Protein AF-T0NFG3-F1 (afdb_monomer)

Foldseek 3Di:
DPDDDPFKDFPDKFWDDDVVQQKIWIWTFIQGPVVRDTWIWTFMWHQDPVRDTDTFQAWDKAALVRVLVRLLRCVVRCRQPPVLLVLLLVLLVPADFAAFAPDFPDDDPFKGWGWWFWDDDDFKIWIWTFIQGPVVRDTITIGWIWGQDPVRDTDTGGGIDIGHSVSCSRRSRRCRRRNSDDPVSSVSSSVSD

Secondary structure (DSSP, 8-state):
--EE-SSEEEEEEEEEEEGGGTEEEEEEEEEETTTTEEEEEEEEEEE-TTS-EEE-SS-EEE-HHHHHHHHHHHHHTTSS-HHHHHHHHHHHHTS-PPPPPSS-SEE-SSEEEEEEEEEEETTEEEEEEEEEETTTTEEEEEEEEEEE-TTS-EEE-SS-EEE-HHHHHHHHHHHHHTT-S-HHHHHHHHHH-

Nearest PDB structures (foldseek):
  8t0b-assembly1_A  TM=2.296E-01  e=1.070E+00  Burkholderia pseudomallei
  4bv9-assembly1_A  TM=5.409E-01  e=9.901E+00  Mus musculus

Radius of gyration: 16.22 Å; Cα contacts (8 Å, |Δi|>4): 434; chains: 1; bounding box: 38×40×44 Å

pLDDT: mean 95.5, std 4.82, range [63.62, 98.75]

Sequence (193 aa):
MIKSTNYCDILKEASIENLDKDCKMAIEEIYINDLQRKEVRFTYYKLNENGNYKLVIRPLDVTEDELFELFQKSIKNNVISNSFAIKIRQTIENTKVGNCLDQPFNDTDYCRFYARGSFLSGDFMCTLEQIFIKELDRREIRFGYYKKNKNGNFQLVTRPLDVTEDEFIVMFKDAIENGVFSKIFITALKTIL

Mean predicted aligned error: 3.33 Å

Structure (mmCIF, N/CA/C/O backbone):
data_AF-T0NFG3-F1
#
_entry.id   AF-T0NFG3-F1
#
loop_
_atom_site.group_PDB
_atom_site.id
_atom_site.type_symbol
_atom_site.label_atom_id
_atom_site.label_alt_id
_atom_site.label_comp_id
_atom_site.label_asym_id
_atom_site.label_entity_id
_atom_site.label_seq_id
_atom_site.pdbx_PDB_ins_code
_atom_site.Cartn_x
_atom_site.Cartn_y
_atom_site.Cartn_z
_atom_site.occupancy
_atom_site.B_iso_or_equiv
_atom_site.auth_seq_id
_atom_site.auth_comp_id
_atom_site.auth_asym_id
_atom_site.auth_atom_id
_atom_site.pdbx_PDB_model_num
ATOM 1 N N . MET A 1 1 ? -10.331 19.049 -0.553 1.00 76.06 1 MET A N 1
ATOM 2 C CA . MET A 1 1 ? -11.048 18.152 -1.480 1.00 76.06 1 MET A CA 1
ATOM 3 C C . MET A 1 1 ? -10.505 18.403 -2.874 1.00 76.06 1 MET A C 1
ATOM 5 O O . MET A 1 1 ? -10.584 19.531 -3.339 1.00 76.06 1 MET A O 1
ATOM 9 N N . ILE A 1 2 ? -9.886 17.388 -3.473 1.00 88.75 2 ILE A N 1
ATOM 10 C CA . ILE A 1 2 ? -9.183 17.443 -4.764 1.00 88.75 2 ILE A CA 1
ATOM 11 C C . ILE A 1 2 ? -10.108 16.993 -5.898 1.00 88.75 2 ILE A C 1
ATOM 13 O O . ILE A 1 2 ? -10.163 17.621 -6.952 1.00 88.75 2 ILE A O 1
ATOM 17 N N . LYS A 1 3 ? -10.840 15.896 -5.683 1.00 89.62 3 LYS A N 1
ATOM 18 C CA . LYS A 1 3 ? -11.733 15.286 -6.671 1.00 89.62 3 LYS A CA 1
ATOM 19 C C . LYS A 1 3 ? -12.856 14.547 -5.956 1.00 89.62 3 LYS A C 1
ATOM 21 O O . LYS A 1 3 ? -12.612 13.944 -4.920 1.00 89.62 3 LYS A O 1
ATOM 26 N N . SER A 1 4 ? -14.050 14.566 -6.532 1.00 90.38 4 SER A N 1
ATOM 27 C CA . SER A 1 4 ? -15.216 13.836 -6.032 1.00 90.38 4 SER A CA 1
ATOM 28 C C . SER A 1 4 ? -15.703 12.838 -7.081 1.00 90.38 4 SER A C 1
ATOM 30 O O . SER A 1 4 ? -15.574 13.071 -8.287 1.00 90.38 4 SER A O 1
ATOM 32 N N . THR A 1 5 ? -16.209 11.697 -6.624 1.00 90.19 5 THR A N 1
ATOM 33 C CA . THR A 1 5 ? -16.824 10.644 -7.440 1.00 90.19 5 THR A CA 1
ATOM 34 C C . THR A 1 5 ? -18.033 10.075 -6.700 1.00 90.19 5 THR A C 1
ATOM 36 O O . THR A 1 5 ? -18.185 10.308 -5.505 1.00 90.19 5 THR A O 1
ATOM 39 N N . ASN A 1 6 ? -18.853 9.255 -7.368 1.00 90.56 6 ASN A N 1
ATOM 40 C CA . ASN A 1 6 ? -19.963 8.566 -6.694 1.00 90.56 6 ASN A CA 1
ATOM 41 C C . ASN A 1 6 ? -19.487 7.675 -5.535 1.00 90.56 6 ASN A C 1
ATOM 43 O O . ASN A 1 6 ? -20.200 7.527 -4.551 1.00 90.56 6 ASN A O 1
ATOM 47 N N . TYR A 1 7 ? -18.286 7.100 -5.641 1.00 90.62 7 TYR A N 1
ATOM 48 C CA . TYR A 1 7 ? -17.743 6.191 -4.633 1.00 90.62 7 TYR A CA 1
ATOM 49 C C . TYR A 1 7 ? -17.097 6.928 -3.454 1.00 90.62 7 TYR A C 1
ATOM 51 O O . TYR A 1 7 ? -17.344 6.600 -2.294 1.00 90.62 7 TYR A O 1
ATOM 59 N N . CYS A 1 8 ? -16.245 7.908 -3.748 1.00 95.50 8 CYS A N 1
ATOM 60 C CA . CYS A 1 8 ? -15.471 8.601 -2.729 1.00 95.50 8 CYS A CA 1
ATOM 61 C C . CYS A 1 8 ? -15.073 10.021 -3.133 1.00 95.50 8 CYS A C 1
ATOM 63 O O . CYS A 1 8 ? -14.911 10.322 -4.324 1.00 95.50 8 CYS A O 1
ATOM 65 N N . ASP A 1 9 ? -14.763 10.823 -2.120 1.00 97.06 9 ASP A N 1
ATOM 66 C CA . ASP A 1 9 ? -14.051 12.089 -2.249 1.00 97.06 9 ASP A CA 1
ATOM 67 C C . ASP A 1 9 ? -12.567 11.902 -1.932 1.00 97.06 9 ASP A C 1
ATOM 69 O O . ASP A 1 9 ? -12.207 11.371 -0.885 1.00 97.06 9 ASP A O 1
ATOM 73 N N . ILE A 1 10 ? -11.688 12.378 -2.810 1.00 96.81 10 ILE A N 1
ATOM 74 C CA . ILE A 1 10 ? -10.253 12.481 -2.540 1.00 96.81 10 ILE A CA 1
ATOM 75 C C . ILE A 1 10 ? -10.025 13.788 -1.785 1.00 96.81 10 ILE A C 1
ATOM 77 O O . ILE A 1 10 ? -10.226 14.886 -2.319 1.00 96.81 10 ILE A O 1
ATOM 81 N N . LEU A 1 11 ? -9.622 13.686 -0.522 1.00 97.12 11 LEU A N 1
ATOM 82 C CA . LEU A 1 11 ? -9.434 14.831 0.363 1.00 97.12 11 LEU A CA 1
ATOM 83 C C . LEU A 1 11 ? -8.038 15.428 0.205 1.00 97.12 11 LEU A C 1
ATOM 85 O O . LEU A 1 11 ? -7.930 16.653 0.063 1.00 97.12 11 LEU A O 1
ATOM 89 N N . LYS A 1 12 ? -7.017 14.563 0.196 1.00 97.44 12 LYS A N 1
ATOM 90 C CA . LYS A 1 12 ? -5.595 14.887 0.024 1.00 97.44 12 LYS A CA 1
ATOM 91 C C . LYS A 1 12 ? -4.887 13.789 -0.770 1.00 97.44 12 LYS A C 1
ATOM 93 O O . LYS A 1 12 ? -5.311 12.638 -0.738 1.00 97.44 12 LYS A O 1
ATOM 98 N N . GLU A 1 13 ? -3.790 14.146 -1.425 1.00 97.62 13 GLU A N 1
ATOM 99 C CA . GLU A 1 13 ? -2.975 13.238 -2.234 1.00 97.62 13 GLU A CA 1
ATOM 100 C C . GLU A 1 13 ? -1.488 13.561 -2.035 1.00 97.62 13 GLU A C 1
ATOM 102 O O . GLU A 1 13 ? -1.089 14.726 -1.942 1.00 97.62 13 GLU A O 1
ATOM 107 N N . ALA A 1 14 ? -0.666 12.519 -1.982 1.00 97.88 14 ALA A N 1
ATOM 108 C CA . ALA A 1 14 ? 0.774 12.604 -2.129 1.00 97.88 14 ALA A CA 1
ATOM 109 C C . ALA A 1 14 ? 1.204 11.578 -3.170 1.00 97.88 14 ALA A C 1
ATOM 111 O O . ALA A 1 14 ? 0.802 10.417 -3.106 1.00 97.88 14 ALA A O 1
ATOM 112 N N . SER A 1 15 ? 2.017 12.015 -4.127 1.00 97.19 15 SER A N 1
ATOM 113 C CA . SER A 1 15 ? 2.379 11.192 -5.270 1.00 97.19 15 SER A CA 1
ATOM 114 C C . SER A 1 15 ? 3.842 11.320 -5.668 1.00 97.19 15 SER A C 1
ATOM 116 O O . SER A 1 15 ? 4.509 12.337 -5.441 1.00 97.19 15 SER A O 1
ATOM 118 N N . ILE A 1 16 ? 4.325 10.273 -6.323 1.00 96.06 16 ILE A N 1
ATOM 119 C CA . ILE A 1 16 ? 5.598 10.247 -7.036 1.00 96.06 16 ILE A CA 1
ATOM 120 C C . ILE A 1 16 ? 5.302 9.963 -8.511 1.00 96.06 16 ILE A C 1
ATOM 122 O O . ILE A 1 16 ? 4.409 9.174 -8.833 1.00 96.06 16 ILE A O 1
ATOM 126 N N . GLU A 1 17 ? 6.010 10.645 -9.403 1.00 91.25 17 GLU A N 1
ATOM 127 C CA . GLU A 1 17 ? 5.880 10.453 -10.846 1.00 91.25 17 GLU A CA 1
ATOM 128 C C . GLU A 1 17 ? 7.082 9.666 -11.347 1.00 91.25 17 GLU A C 1
ATOM 130 O O . GLU A 1 17 ? 8.223 9.983 -11.016 1.00 91.25 17 GLU A O 1
ATOM 135 N N . ASN A 1 18 ? 6.820 8.642 -12.150 1.00 81.62 18 ASN A N 1
ATOM 136 C CA . ASN A 1 18 ? 7.836 7.949 -12.917 1.00 81.62 18 ASN A CA 1
ATOM 137 C C . ASN A 1 18 ? 7.638 8.345 -14.382 1.00 81.62 18 ASN A C 1
ATOM 139 O O . ASN A 1 18 ? 6.819 7.754 -15.091 1.00 81.62 18 ASN A O 1
ATOM 143 N N . LEU A 1 19 ? 8.353 9.398 -14.787 1.00 63.62 19 LEU A N 1
ATOM 144 C CA . LEU A 1 19 ? 8.244 9.999 -16.119 1.00 63.62 19 LEU A CA 1
ATOM 145 C C . LEU A 1 19 ? 8.667 9.025 -17.225 1.00 63.62 19 LEU A C 1
ATOM 147 O O . LEU A 1 19 ? 8.092 9.059 -18.304 1.00 63.62 19 LEU A O 1
ATOM 151 N N . ASP A 1 20 ? 9.586 8.100 -16.938 1.00 68.56 20 ASP A N 1
ATOM 152 C CA . ASP A 1 20 ? 10.011 7.077 -17.902 1.00 68.56 20 ASP A CA 1
ATOM 153 C C . ASP A 1 20 ? 8.922 6.022 -18.163 1.00 68.56 20 ASP A C 1
ATOM 155 O O . ASP A 1 20 ? 8.954 5.315 -19.169 1.00 68.56 20 ASP A O 1
ATOM 159 N N . LYS A 1 21 ? 7.956 5.888 -17.245 1.00 71.38 21 LYS A N 1
ATOM 160 C CA . LYS A 1 21 ? 6.873 4.893 -17.303 1.00 71.38 21 LYS A CA 1
ATOM 161 C C . LYS A 1 21 ? 5.492 5.507 -17.520 1.00 71.38 21 LYS A C 1
ATOM 163 O O . LYS A 1 21 ? 4.497 4.780 -17.432 1.00 71.38 21 LYS A O 1
ATOM 168 N N . ASP A 1 22 ? 5.416 6.817 -17.767 1.00 87.12 22 ASP A N 1
ATOM 169 C CA . ASP A 1 22 ? 4.160 7.558 -17.911 1.00 87.12 22 ASP A CA 1
ATOM 170 C C . ASP A 1 22 ? 3.163 7.246 -16.778 1.00 87.12 22 ASP A C 1
ATOM 172 O O . ASP A 1 22 ? 1.955 7.077 -16.995 1.00 87.12 22 ASP A O 1
ATOM 176 N N . CYS A 1 23 ? 3.660 7.090 -15.547 1.00 89.94 23 CYS A N 1
ATOM 177 C CA . CYS A 1 23 ? 2.834 6.668 -14.421 1.00 89.94 23 CYS A CA 1
ATOM 178 C C . CYS A 1 23 ? 3.065 7.497 -13.160 1.00 89.94 23 CYS A C 1
ATOM 180 O O . CYS A 1 23 ? 4.161 7.979 -12.883 1.00 89.94 23 CYS A O 1
ATOM 182 N N . LYS A 1 24 ? 2.011 7.610 -12.354 1.00 94.88 24 LYS A N 1
ATOM 183 C CA . LYS A 1 24 ? 2.008 8.308 -11.069 1.00 94.88 24 LYS A CA 1
ATOM 184 C C . LYS A 1 24 ? 1.496 7.365 -9.991 1.00 94.88 24 LYS A C 1
ATOM 186 O O . LYS A 1 24 ? 0.381 6.866 -10.097 1.00 94.88 24 LYS A O 1
ATOM 191 N N . MET A 1 25 ? 2.285 7.132 -8.953 1.00 96.81 25 MET A N 1
ATOM 192 C CA . MET A 1 25 ? 1.889 6.338 -7.785 1.00 96.81 25 MET A CA 1
ATOM 193 C C . MET A 1 25 ? 1.470 7.294 -6.673 1.00 96.81 25 MET A C 1
ATOM 195 O O . MET A 1 25 ? 2.057 8.370 -6.554 1.00 96.81 25 MET A O 1
ATOM 199 N N . ALA A 1 26 ? 0.454 6.944 -5.888 1.00 97.88 26 ALA A N 1
ATOM 200 C CA . ALA A 1 26 ? -0.097 7.848 -4.890 1.00 97.88 26 ALA A CA 1
ATOM 201 C C . ALA A 1 26 ? -0.610 7.140 -3.632 1.00 97.88 26 ALA A C 1
ATOM 203 O O . ALA A 1 26 ? -1.122 6.017 -3.680 1.00 97.88 26 ALA A O 1
ATOM 204 N N . ILE A 1 27 ? -0.513 7.871 -2.522 1.00 98.56 27 ILE A N 1
ATOM 205 C CA . ILE A 1 27 ? -1.261 7.635 -1.290 1.00 98.56 27 ILE A CA 1
ATOM 206 C C . ILE A 1 27 ? -2.276 8.773 -1.159 1.00 98.56 27 ILE A C 1
ATOM 208 O O . ILE A 1 27 ? -1.938 9.950 -1.323 1.00 98.56 27 ILE A O 1
ATOM 212 N N . GLU A 1 28 ? -3.526 8.426 -0.875 1.00 98.50 28 GLU A N 1
ATOM 213 C CA . GLU A 1 28 ? -4.640 9.371 -0.788 1.00 98.50 28 GLU A CA 1
ATOM 214 C C . GLU A 1 28 ? -5.353 9.251 0.561 1.00 98.50 28 GLU A C 1
ATOM 216 O O . GLU A 1 28 ? -5.610 8.146 1.0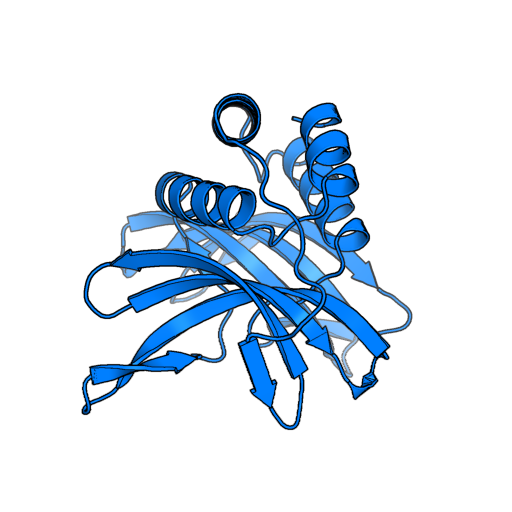31 1.00 98.50 28 GLU A O 1
ATOM 221 N N . GLU A 1 29 ? -5.729 10.388 1.151 1.00 98.44 29 GLU A N 1
ATOM 222 C CA . GLU A 1 29 ? -6.754 10.438 2.199 1.00 98.44 29 GLU A CA 1
ATOM 223 C C . GLU A 1 29 ? -8.092 10.591 1.478 1.00 98.44 29 GLU A C 1
ATOM 225 O O . GLU A 1 29 ? -8.317 11.594 0.791 1.00 98.44 29 GLU A O 1
ATOM 230 N N . ILE A 1 30 ? -8.975 9.608 1.618 1.00 98.19 30 ILE A N 1
ATOM 231 C CA . ILE A 1 30 ? -10.273 9.580 0.944 1.00 98.19 30 ILE A CA 1
ATOM 232 C C . ILE A 1 30 ? -11.415 9.521 1.953 1.00 98.19 30 ILE A C 1
ATOM 234 O O . ILE A 1 30 ? -11.257 9.016 3.060 1.00 98.19 30 ILE A O 1
ATOM 238 N N . TYR A 1 31 ? -12.581 10.021 1.561 1.00 98.06 31 TYR A N 1
ATOM 239 C CA . TYR A 1 31 ? -13.842 9.826 2.267 1.00 98.06 31 TYR A CA 1
ATOM 240 C C . TYR A 1 31 ? -14.730 8.896 1.446 1.00 98.06 31 TYR A C 1
ATOM 242 O O . TYR A 1 31 ? -15.047 9.211 0.300 1.00 98.06 31 TYR A O 1
ATOM 250 N N . ILE A 1 32 ? -15.105 7.744 2.001 1.00 97.25 32 ILE A N 1
ATOM 251 C CA . ILE A 1 32 ? -15.996 6.793 1.334 1.00 97.25 32 ILE A CA 1
ATOM 252 C C . ILE A 1 32 ? -17.440 7.217 1.579 1.00 97.25 32 ILE A C 1
ATOM 254 O O . ILE A 1 32 ? -17.898 7.215 2.723 1.00 97.25 32 ILE A O 1
ATOM 258 N N . ASN A 1 33 ? -18.165 7.532 0.505 1.00 94.06 33 ASN A N 1
ATOM 259 C CA . ASN A 1 33 ? -19.509 8.104 0.589 1.00 94.06 33 ASN A CA 1
ATOM 260 C C . ASN A 1 33 ? -20.491 7.133 1.253 1.00 94.06 33 ASN A C 1
ATOM 262 O O . ASN A 1 33 ? -21.186 7.504 2.192 1.00 94.06 33 ASN A O 1
ATOM 266 N N . ASP A 1 34 ? -20.512 5.871 0.829 1.00 94.06 34 ASP A N 1
ATOM 267 C CA . ASP A 1 34 ? -21.484 4.899 1.349 1.00 94.06 34 ASP A CA 1
ATOM 268 C C . ASP A 1 34 ? -21.197 4.482 2.800 1.00 94.06 34 ASP A C 1
ATOM 270 O O . ASP A 1 34 ? -22.114 4.153 3.548 1.00 94.06 34 ASP A O 1
ATOM 274 N N . LEU A 1 35 ? -19.925 4.510 3.212 1.00 94.62 35 LEU A N 1
ATOM 275 C CA . LEU A 1 35 ? -19.495 4.109 4.557 1.00 94.62 35 LEU A CA 1
ATOM 276 C C . LEU A 1 35 ? -19.369 5.287 5.528 1.00 94.62 35 LEU A C 1
ATOM 278 O O . LEU A 1 35 ? -19.168 5.064 6.720 1.00 94.62 35 LEU A O 1
ATOM 282 N N . GLN A 1 36 ? -19.460 6.523 5.027 1.00 96.00 36 GLN A N 1
ATOM 283 C CA . GLN A 1 36 ? -19.348 7.762 5.801 1.00 96.00 36 GLN A CA 1
ATOM 284 C C . GLN A 1 36 ? -18.094 7.795 6.695 1.00 96.00 36 GLN A C 1
ATOM 286 O O . GLN A 1 36 ? -18.137 8.201 7.858 1.00 96.00 36 GLN A O 1
ATOM 291 N N . ARG A 1 37 ? -16.957 7.328 6.164 1.00 96.50 37 ARG A N 1
ATOM 292 C CA . ARG A 1 37 ? -15.691 7.238 6.905 1.00 96.50 37 ARG A CA 1
ATOM 293 C C . ARG A 1 37 ? -14.494 7.595 6.040 1.00 96.50 37 ARG A C 1
ATOM 295 O O . ARG A 1 37 ? -14.548 7.507 4.814 1.00 96.50 37 ARG A O 1
ATOM 302 N N . LYS A 1 38 ? -13.403 7.979 6.703 1.00 97.81 38 LYS A N 1
ATOM 303 C CA . LYS A 1 38 ? -12.116 8.213 6.051 1.00 97.81 38 LYS A CA 1
ATOM 304 C C . LYS A 1 38 ? -11.320 6.925 5.917 1.00 97.81 38 LYS A C 1
ATOM 306 O O . LYS A 1 38 ? -11.286 6.117 6.844 1.00 97.81 38 LYS A O 1
ATOM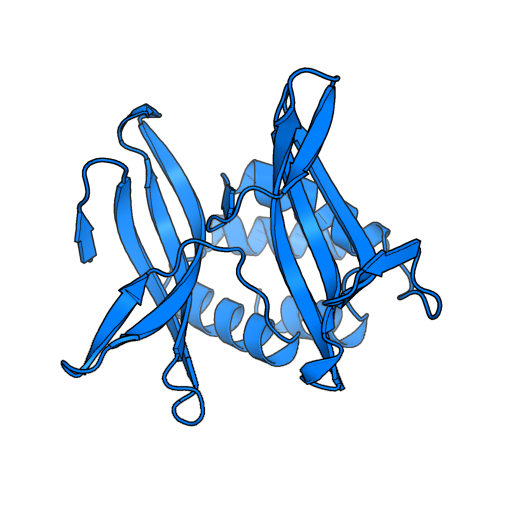 311 N N . GLU A 1 39 ? -10.645 6.788 4.790 1.00 98.12 39 GLU A N 1
ATOM 312 C CA . GLU A 1 39 ? -9.731 5.692 4.495 1.00 98.12 39 GLU A CA 1
ATOM 313 C C . GLU A 1 39 ? -8.465 6.238 3.831 1.00 98.12 39 GLU A C 1
ATOM 315 O O . GLU A 1 39 ? -8.429 7.362 3.322 1.00 98.12 39 GLU A O 1
ATOM 320 N N . VAL A 1 40 ? -7.415 5.431 3.858 1.00 98.31 40 VAL A N 1
ATOM 321 C CA . VAL A 1 40 ? -6.177 5.639 3.122 1.00 98.31 40 VAL A CA 1
ATOM 322 C C . VAL A 1 40 ? -6.212 4.726 1.907 1.00 98.31 40 VAL A C 1
ATOM 324 O O . VAL A 1 40 ? -6.426 3.518 2.042 1.00 98.31 40 VAL A O 1
ATOM 327 N N . ARG A 1 41 ? -6.003 5.298 0.721 1.00 98.50 41 ARG A N 1
ATOM 328 C CA . ARG A 1 41 ? -5.923 4.551 -0.535 1.00 98.50 41 ARG A CA 1
ATOM 329 C C . ARG A 1 41 ? -4.499 4.499 -1.058 1.00 98.50 41 ARG A C 1
ATOM 331 O O . ARG A 1 41 ? -3.831 5.525 -1.142 1.00 98.50 41 ARG A O 1
ATOM 338 N N . PHE A 1 42 ? -4.100 3.315 -1.509 1.00 98.44 42 PHE A N 1
ATOM 339 C CA . PHE A 1 42 ? -2.847 3.058 -2.216 1.00 98.44 42 PHE A CA 1
ATOM 340 C C . PHE A 1 42 ? -3.148 2.770 -3.681 1.00 98.44 42 PHE A C 1
ATOM 342 O O . PHE A 1 42 ? -3.833 1.795 -4.000 1.00 98.44 42 PHE A O 1
ATOM 349 N N . THR A 1 43 ? -2.676 3.634 -4.578 1.00 97.31 43 THR A N 1
ATOM 350 C CA . THR A 1 43 ? -3.128 3.617 -5.968 1.00 97.31 43 THR A CA 1
ATOM 351 C C . THR A 1 43 ? -2.056 4.037 -6.965 1.00 97.31 43 THR A C 1
ATOM 353 O O . THR A 1 43 ? -1.046 4.641 -6.610 1.00 97.31 43 THR A O 1
ATOM 356 N N . TYR A 1 44 ? -2.298 3.744 -8.241 1.00 94.31 44 TYR A N 1
ATOM 357 C CA . TYR A 1 44 ? -1.498 4.249 -9.344 1.00 94.31 44 TYR A CA 1
ATOM 358 C C . TYR A 1 44 ? -2.371 4.734 -10.504 1.00 94.31 44 TYR A C 1
ATOM 360 O O . TYR A 1 44 ? -3.495 4.282 -10.750 1.00 94.31 44 TYR A O 1
ATOM 368 N N . TYR A 1 45 ? -1.808 5.683 -11.230 1.00 94.81 45 TYR A N 1
ATOM 369 C CA . TYR A 1 45 ? -2.385 6.347 -12.374 1.00 94.81 45 TYR A CA 1
ATOM 370 C C . TYR A 1 45 ? -1.457 6.178 -13.572 1.00 94.81 45 TYR A C 1
ATOM 372 O O . TYR A 1 45 ? -0.236 6.167 -13.421 1.00 94.81 45 TYR A O 1
ATOM 380 N N . LYS A 1 46 ? -2.034 6.112 -14.769 1.00 93.88 46 LYS A N 1
ATOM 381 C CA . LYS A 1 46 ? -1.296 6.102 -16.034 1.00 93.88 46 LYS A CA 1
ATOM 382 C C . LYS A 1 46 ? -1.661 7.326 -16.862 1.00 93.88 46 LYS A C 1
ATOM 384 O O . LYS A 1 46 ? -2.835 7.704 -16.901 1.00 93.88 46 LYS A O 1
ATOM 389 N N . LEU A 1 47 ? -0.674 7.948 -17.494 1.00 92.12 47 LEU A N 1
ATOM 390 C CA . LEU A 1 47 ? -0.898 9.022 -18.450 1.00 92.12 47 LEU A CA 1
ATOM 391 C C . LEU A 1 47 ? -1.640 8.452 -19.662 1.00 92.12 47 LEU A C 1
ATOM 393 O O . LEU A 1 47 ? -1.304 7.385 -20.176 1.00 92.12 47 LEU A O 1
ATOM 397 N N . ASN A 1 48 ? -2.698 9.132 -20.087 1.00 89.56 48 ASN A N 1
ATOM 398 C CA . ASN A 1 48 ? -3.383 8.798 -21.327 1.00 89.56 48 ASN A CA 1
ATOM 399 C C . ASN A 1 48 ? -2.853 9.644 -22.491 1.00 89.56 48 ASN A C 1
ATOM 401 O O . ASN A 1 48 ? -2.127 10.613 -22.291 1.00 89.56 48 ASN A O 1
ATOM 405 N N . GLU A 1 49 ? -3.289 9.315 -23.706 1.00 88.38 49 GLU A N 1
ATOM 406 C CA . GLU A 1 49 ? -2.913 10.020 -24.944 1.00 88.38 49 GLU A CA 1
ATOM 407 C C . GLU A 1 49 ? -3.219 11.529 -24.909 1.00 88.38 49 GLU A C 1
ATOM 409 O O . GLU A 1 49 ? -2.578 12.315 -25.596 1.00 88.38 49 GLU A O 1
ATOM 414 N N . ASN A 1 50 ? -4.159 11.950 -24.056 1.00 88.94 50 ASN A N 1
ATOM 415 C CA . ASN A 1 50 ? -4.534 13.350 -23.861 1.00 88.94 50 ASN A CA 1
ATOM 416 C C . ASN A 1 50 ? -3.698 14.049 -22.772 1.00 88.94 50 ASN A C 1
ATOM 418 O O . ASN A 1 50 ? -4.115 15.095 -22.277 1.00 88.94 50 ASN A O 1
ATOM 422 N N . GLY A 1 51 ? -2.599 13.446 -22.309 1.00 87.12 51 GLY A N 1
ATOM 423 C CA . GLY A 1 51 ? -1.732 13.998 -21.264 1.00 87.12 51 GLY A CA 1
ATOM 424 C C . GLY A 1 51 ? -2.367 14.044 -19.870 1.00 87.12 51 GLY A C 1
ATOM 425 O O . GLY A 1 51 ? -1.927 14.809 -19.018 1.00 87.12 51 GLY A O 1
ATOM 426 N N . ASN A 1 52 ? -3.419 13.259 -19.617 1.00 89.69 52 ASN A N 1
ATOM 427 C CA . ASN A 1 52 ? -4.115 13.228 -18.332 1.00 89.69 52 ASN A CA 1
ATOM 428 C C . ASN A 1 52 ? -3.883 11.906 -17.600 1.00 89.69 52 ASN A C 1
ATOM 430 O O . ASN A 1 52 ? -4.095 10.828 -18.157 1.00 89.69 52 ASN A O 1
ATOM 434 N N . TYR A 1 53 ? -3.562 11.984 -16.310 1.00 91.19 53 TYR A N 1
ATOM 435 C CA . TYR A 1 53 ? -3.474 10.809 -15.449 1.00 91.19 53 TYR A CA 1
ATOM 436 C C . TYR A 1 53 ? -4.859 10.186 -15.206 1.00 91.19 53 TYR A C 1
ATOM 438 O O . TYR A 1 53 ? -5.792 10.829 -14.712 1.00 91.19 53 TYR A O 1
ATOM 446 N N . LYS A 1 54 ? -4.996 8.901 -15.537 1.00 92.44 54 LYS A N 1
ATOM 447 C CA . LYS A 1 54 ? -6.191 8.087 -15.294 1.00 92.44 54 LYS A CA 1
ATOM 448 C C . LYS A 1 54 ? -5.895 7.020 -14.254 1.00 92.44 54 LYS A C 1
ATOM 450 O O . LYS A 1 54 ? -4.884 6.332 -14.345 1.00 92.44 54 LYS A O 1
ATOM 455 N N . LEU A 1 55 ? -6.797 6.903 -13.279 1.00 93.19 55 LEU A N 1
ATOM 456 C CA . LEU A 1 55 ? -6.749 5.854 -12.268 1.00 93.19 55 LEU A CA 1
ATOM 457 C C . LEU A 1 55 ? -6.795 4.506 -12.973 1.00 93.19 55 LEU A C 1
ATOM 459 O O . LEU A 1 55 ? -7.676 4.294 -13.811 1.00 93.19 55 LEU A O 1
ATOM 463 N N . VAL A 1 56 ? -5.901 3.596 -12.607 1.00 94.19 56 VAL A N 1
ATOM 464 C CA . VAL A 1 56 ? -5.960 2.239 -13.129 1.00 94.19 56 VAL A CA 1
ATOM 465 C C . VAL A 1 56 ? -6.429 1.286 -12.040 1.00 94.19 56 VAL A C 1
ATOM 467 O O . VAL A 1 56 ? -5.932 1.278 -10.917 1.00 94.19 56 VAL A O 1
ATOM 470 N N . ILE A 1 57 ? -7.423 0.470 -12.380 1.00 94.00 57 ILE A N 1
ATOM 471 C CA . ILE A 1 57 ? -8.154 -0.351 -11.417 1.00 94.00 57 ILE A CA 1
ATOM 472 C C . ILE A 1 57 ? -7.396 -1.664 -11.161 1.00 94.00 57 ILE A C 1
ATOM 474 O O . ILE A 1 57 ? -7.787 -2.728 -11.630 1.00 94.00 57 ILE A O 1
ATOM 478 N N . ARG A 1 58 ? -6.266 -1.591 -10.453 1.00 94.56 58 ARG A N 1
ATOM 479 C CA . ARG A 1 58 ? -5.526 -2.761 -9.945 1.00 94.56 58 ARG A CA 1
ATOM 480 C C . ARG A 1 58 ? -4.725 -2.393 -8.682 1.00 94.56 58 ARG A C 1
ATOM 482 O O . ARG A 1 58 ? -4.656 -1.205 -8.362 1.00 94.56 58 ARG A O 1
ATOM 489 N N . PRO A 1 59 ? -4.131 -3.380 -7.990 1.00 96.75 59 PRO A N 1
ATOM 490 C CA . PRO A 1 59 ? -3.232 -3.131 -6.871 1.00 96.75 59 PRO A CA 1
ATOM 491 C C . PRO A 1 59 ? -2.090 -2.180 -7.228 1.00 96.75 59 PRO A C 1
ATOM 493 O O . PRO A 1 59 ? -1.592 -2.183 -8.362 1.00 96.75 59 PRO A O 1
ATOM 496 N N . LEU A 1 60 ? -1.673 -1.402 -6.231 1.00 97.38 60 LEU A N 1
ATOM 497 C CA . LEU A 1 60 ? -0.402 -0.696 -6.270 1.00 97.38 60 LEU A CA 1
ATOM 498 C C . LEU A 1 60 ? 0.717 -1.706 -6.001 1.00 97.38 60 LEU A C 1
ATOM 500 O O . LEU A 1 60 ? 0.689 -2.374 -4.968 1.00 97.38 60 LEU A O 1
ATOM 504 N N . ASP A 1 61 ? 1.686 -1.769 -6.911 1.00 96.12 61 ASP A N 1
ATOM 505 C CA . ASP A 1 61 ? 2.935 -2.507 -6.739 1.00 96.12 61 ASP A CA 1
ATOM 506 C C . ASP A 1 61 ? 4.084 -1.485 -6.825 1.00 96.12 61 ASP A C 1
ATOM 508 O O . ASP A 1 61 ? 4.123 -0.701 -7.777 1.00 96.12 61 ASP A O 1
ATOM 512 N N . VAL A 1 62 ? 4.958 -1.434 -5.815 1.00 96.75 62 VAL A N 1
ATOM 513 C CA . VAL A 1 62 ? 6.048 -0.439 -5.702 1.00 96.75 62 VAL A CA 1
ATOM 514 C C . VAL A 1 62 ? 7.305 -1.040 -5.096 1.00 96.75 62 VAL A C 1
ATOM 516 O O . VAL A 1 62 ? 7.221 -1.938 -4.264 1.00 96.75 62 VAL A O 1
ATOM 519 N N . THR A 1 63 ? 8.485 -0.541 -5.449 1.00 97.19 63 THR A N 1
ATOM 520 C CA . THR A 1 63 ? 9.713 -0.896 -4.720 1.00 97.19 63 THR A CA 1
ATOM 521 C C . THR A 1 63 ? 9.704 -0.303 -3.307 1.00 97.19 63 THR A C 1
ATOM 523 O O . THR A 1 63 ? 8.926 0.599 -2.994 1.00 97.19 63 THR A O 1
ATOM 526 N N . GLU A 1 64 ? 10.583 -0.790 -2.429 1.00 98.06 64 GLU A N 1
ATOM 527 C CA . GLU A 1 64 ? 10.746 -0.200 -1.093 1.00 98.06 64 GLU A CA 1
ATOM 528 C C . GLU A 1 64 ? 11.213 1.264 -1.151 1.00 98.06 64 GLU A C 1
ATOM 530 O O . GLU A 1 64 ? 10.759 2.071 -0.344 1.00 98.06 64 GLU A O 1
ATOM 535 N N . ASP A 1 65 ? 12.040 1.632 -2.133 1.00 97.19 65 ASP A N 1
ATOM 536 C CA . ASP A 1 65 ? 12.482 3.018 -2.336 1.00 97.19 65 ASP A CA 1
ATOM 537 C C . ASP A 1 65 ? 11.321 3.926 -2.776 1.00 97.19 65 ASP A C 1
ATOM 539 O O . ASP A 1 65 ? 11.112 4.999 -2.207 1.00 97.19 65 ASP A O 1
ATOM 543 N N . GLU A 1 66 ? 10.517 3.468 -3.745 1.00 97.19 66 GLU A N 1
ATOM 544 C CA . GLU A 1 66 ? 9.308 4.164 -4.207 1.00 97.19 66 GLU A CA 1
ATOM 545 C C . GLU A 1 66 ? 8.300 4.316 -3.052 1.00 97.19 66 GLU A C 1
ATOM 547 O O . GLU A 1 66 ? 7.721 5.387 -2.845 1.00 97.19 66 GLU A O 1
ATOM 552 N N . LEU A 1 67 ? 8.120 3.263 -2.248 1.00 98.25 67 LEU A N 1
ATOM 553 C CA . LEU A 1 67 ? 7.247 3.297 -1.080 1.00 98.25 67 LEU A CA 1
ATOM 554 C C . LEU A 1 67 ? 7.761 4.270 -0.013 1.00 98.25 67 LEU A C 1
ATOM 556 O O . LEU A 1 67 ? 6.974 5.025 0.559 1.00 98.25 67 LEU A O 1
ATOM 560 N N . PHE A 1 68 ? 9.067 4.286 0.249 1.00 98.50 68 PHE A N 1
ATOM 561 C CA . PHE A 1 68 ? 9.679 5.208 1.200 1.00 98.50 68 PHE A CA 1
ATOM 562 C C . PHE A 1 68 ? 9.457 6.669 0.785 1.00 98.50 68 PHE A C 1
ATOM 564 O O . PHE A 1 68 ? 8.995 7.469 1.603 1.00 98.50 68 PHE A O 1
ATOM 571 N N . GLU A 1 69 ? 9.687 7.011 -0.487 1.00 98.12 69 GLU A N 1
ATOM 572 C CA . GLU A 1 69 ? 9.424 8.360 -1.009 1.00 98.12 69 GLU A CA 1
ATOM 573 C C . GLU A 1 69 ? 7.934 8.735 -0.887 1.00 98.12 69 GLU A C 1
ATOM 575 O O . GLU A 1 69 ? 7.598 9.857 -0.487 1.00 98.12 69 GLU A O 1
ATOM 580 N N . LEU A 1 70 ? 7.023 7.793 -1.163 1.00 98.12 70 LEU A N 1
ATOM 581 C CA . LEU A 1 70 ? 5.584 7.996 -0.975 1.00 98.12 70 LEU A CA 1
ATOM 582 C C . LEU A 1 70 ? 5.234 8.315 0.482 1.00 98.12 70 LEU A C 1
ATOM 584 O O . LEU A 1 70 ? 4.476 9.258 0.723 1.00 98.12 70 LEU A O 1
ATOM 588 N N . PHE A 1 71 ? 5.794 7.594 1.457 1.00 98.50 71 PHE A N 1
ATOM 589 C CA . PHE A 1 71 ? 5.593 7.898 2.878 1.00 98.50 71 PHE A CA 1
ATOM 590 C C . PHE A 1 71 ? 6.141 9.282 3.245 1.00 98.50 71 PHE A C 1
ATOM 592 O O . PHE A 1 71 ? 5.426 10.065 3.873 1.00 98.50 71 PHE A O 1
ATOM 599 N N . GLN A 1 72 ? 7.350 9.634 2.792 1.00 98.31 72 GLN A N 1
ATOM 600 C CA . GLN A 1 72 ? 7.935 10.960 3.032 1.00 98.31 72 GLN A CA 1
ATOM 601 C C . GLN A 1 72 ? 7.025 12.085 2.530 1.00 98.31 72 GLN A C 1
ATOM 603 O O . GLN A 1 72 ? 6.721 13.027 3.267 1.00 98.31 72 GLN A O 1
ATOM 608 N N . LYS A 1 73 ? 6.550 11.985 1.282 1.00 98.38 73 LYS A N 1
ATOM 609 C CA . LYS A 1 73 ? 5.638 12.981 0.705 1.00 98.38 73 LYS A CA 1
ATOM 610 C C . LYS A 1 73 ? 4.287 12.995 1.411 1.00 98.38 73 LYS A C 1
ATOM 612 O O . LYS A 1 73 ? 3.730 14.071 1.615 1.00 98.38 73 LYS A O 1
ATOM 617 N N . SER A 1 74 ? 3.778 11.836 1.817 1.00 98.38 74 SER A N 1
ATOM 618 C CA . SER A 1 74 ? 2.486 11.723 2.501 1.00 98.38 74 SER A CA 1
ATOM 619 C C . SER A 1 74 ? 2.485 12.387 3.871 1.00 98.38 74 SER A C 1
ATOM 621 O O . SER A 1 74 ? 1.504 13.040 4.219 1.00 98.38 74 SER A O 1
ATOM 623 N N . ILE A 1 75 ? 3.583 12.276 4.620 1.00 98.06 75 ILE A N 1
ATOM 624 C CA . ILE A 1 75 ? 3.765 12.957 5.909 1.00 98.06 75 ILE A CA 1
ATOM 625 C C . ILE A 1 75 ? 3.912 14.463 5.678 1.00 98.06 75 ILE A C 1
ATOM 627 O O . ILE A 1 75 ? 3.180 15.259 6.265 1.00 98.06 75 ILE A O 1
ATOM 631 N N . LYS A 1 76 ? 4.788 14.867 4.746 1.00 97.44 76 LYS A N 1
ATOM 632 C CA . LYS A 1 76 ? 5.008 16.280 4.396 1.00 97.44 76 LYS A CA 1
ATOM 633 C C . LYS A 1 76 ? 3.718 16.989 3.970 1.00 97.44 76 LYS A C 1
ATOM 635 O O . LYS A 1 76 ? 3.494 18.135 4.350 1.00 97.44 76 LYS A O 1
ATOM 640 N N . ASN A 1 77 ? 2.874 16.309 3.199 1.00 96.62 77 ASN A N 1
ATOM 641 C CA . ASN A 1 77 ? 1.616 16.851 2.686 1.00 96.62 77 ASN A CA 1
ATOM 642 C C . ASN A 1 77 ? 0.420 16.578 3.616 1.00 96.62 77 ASN A C 1
ATOM 644 O O . ASN A 1 77 ? -0.717 16.885 3.253 1.00 96.62 77 ASN A O 1
ATOM 648 N N . ASN A 1 78 ? 0.653 16.010 4.807 1.00 96.69 78 ASN A N 1
ATOM 649 C CA . ASN A 1 78 ? -0.371 15.687 5.803 1.00 96.69 78 ASN A CA 1
ATOM 650 C C . ASN A 1 78 ? -1.505 14.788 5.258 1.00 96.69 78 ASN A C 1
ATOM 652 O O . ASN A 1 78 ? -2.659 14.909 5.679 1.00 96.69 78 ASN A O 1
ATOM 656 N N . VAL A 1 79 ? -1.188 13.920 4.292 1.00 97.94 79 VAL A N 1
ATOM 657 C CA . VAL A 1 79 ? -2.041 12.802 3.847 1.00 97.94 79 VAL A CA 1
ATOM 658 C C . VAL A 1 79 ? -2.030 11.720 4.918 1.00 97.94 79 VAL A C 1
ATOM 660 O O . VAL A 1 79 ? -3.082 11.272 5.361 1.00 97.94 79 VAL A O 1
ATOM 663 N N . ILE A 1 80 ? -0.831 11.367 5.385 1.00 97.88 80 ILE A N 1
ATOM 664 C CA . ILE A 1 80 ? -0.640 10.633 6.632 1.00 97.88 80 ILE A CA 1
ATOM 665 C C . ILE A 1 80 ? -0.610 11.677 7.740 1.00 97.88 80 ILE A C 1
ATOM 667 O O . ILE A 1 80 ? 0.281 12.525 7.783 1.00 97.88 80 ILE A O 1
ATOM 671 N N . SER A 1 81 ? -1.616 11.636 8.609 1.00 96.81 81 SER A N 1
ATOM 672 C CA . SER A 1 81 ? -1.710 12.536 9.755 1.00 96.81 81 SER A CA 1
ATOM 673 C C . SER A 1 81 ? -0.594 12.264 10.770 1.00 96.81 81 SER A C 1
ATOM 675 O O . SER A 1 81 ? -0.094 11.143 10.870 1.00 96.81 81 SER A O 1
ATOM 677 N N . ASN A 1 82 ? -0.245 13.256 11.597 1.00 96.81 82 ASN A N 1
ATOM 678 C CA . ASN A 1 82 ? 0.726 13.057 12.684 1.00 96.81 82 ASN A CA 1
ATOM 679 C C . ASN A 1 82 ? 0.311 11.919 13.632 1.00 96.81 82 ASN A C 1
ATOM 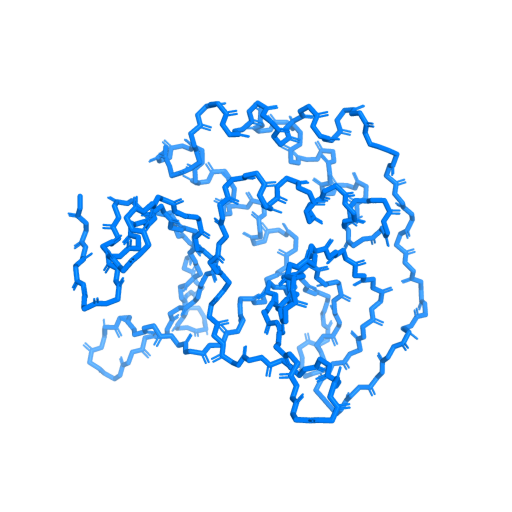681 O O . ASN A 1 82 ? 1.148 11.123 14.048 1.00 96.81 82 ASN A O 1
ATOM 685 N N . SER A 1 83 ? -0.983 11.805 13.956 1.00 97.44 83 SER A N 1
ATOM 686 C CA . SER A 1 83 ? -1.494 10.702 14.780 1.00 97.44 83 SER A CA 1
ATOM 687 C C . SER A 1 83 ? -1.292 9.345 14.115 1.00 97.44 83 SER A C 1
ATOM 689 O O . SER A 1 83 ? -0.933 8.384 14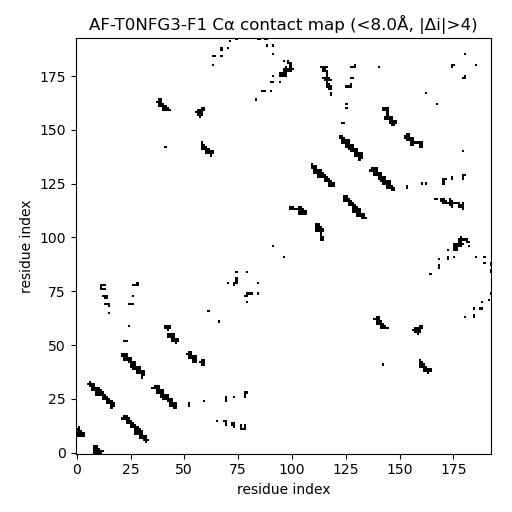.791 1.00 97.44 83 SER A O 1
ATOM 691 N N . PHE A 1 84 ? -1.480 9.261 12.798 1.00 98.19 84 PHE A N 1
ATOM 692 C CA . PHE A 1 84 ? -1.270 8.021 12.065 1.00 98.19 84 PHE A CA 1
ATOM 693 C C . PHE A 1 84 ? 0.212 7.657 11.973 1.00 98.19 84 PHE A C 1
ATOM 695 O O . PHE A 1 84 ? 0.577 6.517 12.248 1.00 98.19 84 PHE A O 1
ATOM 702 N N . ALA A 1 85 ? 1.080 8.631 11.684 1.00 98.38 85 ALA A N 1
ATOM 703 C CA . ALA A 1 85 ? 2.529 8.438 11.676 1.00 98.38 85 ALA A CA 1
ATOM 704 C C . ALA A 1 85 ? 3.039 7.904 13.028 1.00 98.38 85 ALA A C 1
ATOM 706 O O . ALA A 1 85 ? 3.796 6.932 13.061 1.00 98.38 85 ALA A O 1
ATOM 707 N N . ILE A 1 86 ? 2.539 8.453 14.144 1.00 98.38 86 ILE A N 1
ATOM 708 C CA . ILE A 1 86 ? 2.845 7.959 15.496 1.00 98.38 86 ILE A CA 1
ATOM 709 C C . ILE A 1 86 ? 2.419 6.493 15.660 1.00 98.38 86 ILE A C 1
ATOM 711 O O . ILE A 1 86 ? 3.209 5.694 16.163 1.00 98.38 86 ILE A O 1
ATOM 715 N N . LYS A 1 87 ? 1.216 6.104 15.210 1.00 98.56 87 LYS A N 1
ATOM 716 C CA . LYS A 1 87 ? 0.761 4.701 15.266 1.00 98.56 87 LYS A CA 1
ATOM 717 C C . LYS A 1 87 ? 1.663 3.774 14.443 1.00 98.56 87 LYS A C 1
ATOM 719 O O . LYS A 1 87 ? 2.012 2.691 14.916 1.00 98.56 87 LYS A O 1
ATOM 724 N N . ILE A 1 88 ? 2.073 4.186 13.239 1.00 98.56 88 ILE A N 1
ATOM 725 C CA . ILE A 1 88 ? 2.980 3.400 12.382 1.00 98.56 88 ILE A CA 1
ATOM 726 C C . ILE A 1 88 ? 4.334 3.227 13.080 1.00 98.56 88 ILE A C 1
ATOM 728 O O . ILE A 1 88 ? 4.841 2.109 13.180 1.00 98.56 88 ILE A O 1
ATOM 732 N N . ARG A 1 89 ? 4.892 4.305 13.642 1.00 98.44 89 ARG A N 1
ATOM 733 C CA . ARG A 1 89 ? 6.154 4.264 14.390 1.00 98.44 89 ARG A CA 1
ATOM 734 C C . ARG A 1 89 ? 6.083 3.348 15.606 1.00 98.44 89 ARG A C 1
ATOM 736 O O . ARG A 1 89 ? 6.956 2.501 15.777 1.00 98.44 89 ARG A O 1
ATOM 743 N N . GLN A 1 90 ? 5.043 3.485 16.424 1.00 98.38 90 GLN A N 1
ATOM 744 C CA . GLN A 1 90 ? 4.819 2.620 17.585 1.00 98.38 90 GLN A CA 1
ATOM 745 C C . GLN A 1 90 ? 4.665 1.158 17.168 1.00 98.38 90 GLN A C 1
ATOM 747 O O . GLN A 1 90 ? 5.145 0.265 17.862 1.00 98.38 90 GLN A O 1
ATOM 752 N N . THR A 1 91 ? 4.030 0.901 16.025 1.00 98.50 91 THR A N 1
ATOM 753 C CA . THR A 1 91 ? 3.928 -0.451 15.469 1.00 98.50 91 THR A CA 1
ATOM 754 C C . THR A 1 91 ? 5.311 -0.996 15.142 1.00 98.50 91 THR A C 1
ATOM 756 O O . THR A 1 91 ? 5.640 -2.082 15.602 1.00 98.50 91 THR A O 1
ATOM 759 N N . ILE A 1 92 ? 6.162 -0.235 14.449 1.00 98.19 92 ILE A N 1
ATOM 760 C CA . ILE A 1 92 ? 7.550 -0.637 14.162 1.00 98.19 92 ILE A CA 1
ATOM 761 C C . ILE A 1 92 ? 8.336 -0.908 15.454 1.00 98.19 92 ILE A C 1
ATOM 763 O O . ILE A 1 92 ? 9.045 -1.904 15.547 1.00 98.19 92 ILE A O 1
ATOM 767 N N . GLU A 1 93 ? 8.214 -0.040 16.459 1.00 97.69 93 GLU A N 1
ATOM 768 C CA . GLU A 1 93 ? 8.955 -0.146 17.724 1.00 97.69 93 GLU A CA 1
ATOM 769 C C . GLU A 1 93 ? 8.545 -1.356 18.571 1.00 97.69 93 GLU A C 1
ATOM 771 O O . GLU A 1 93 ? 9.390 -1.946 19.242 1.00 97.69 93 GLU A O 1
ATOM 776 N N . ASN A 1 94 ? 7.271 -1.743 18.512 1.00 97.38 94 ASN A N 1
ATOM 777 C CA . ASN A 1 94 ? 6.709 -2.826 19.320 1.00 97.38 94 ASN A CA 1
ATOM 778 C C . ASN A 1 94 ? 6.608 -4.163 18.574 1.00 97.38 94 ASN A C 1
ATOM 780 O O . ASN A 1 94 ? 6.047 -5.120 19.109 1.00 97.38 94 ASN A O 1
ATOM 784 N N . THR A 1 95 ? 7.122 -4.240 17.346 1.00 97.31 95 THR A N 1
ATOM 785 C CA . THR A 1 95 ? 6.990 -5.42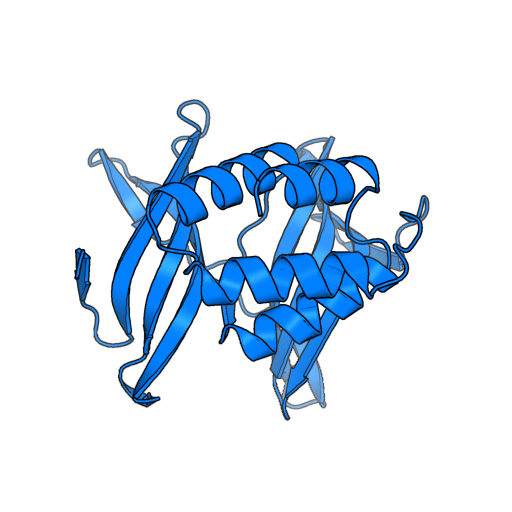2 16.494 1.00 97.31 95 THR A CA 1
ATOM 786 C C . THR A 1 95 ? 8.352 -6.016 16.186 1.00 97.31 95 THR A C 1
ATOM 788 O O . THR A 1 95 ? 9.284 -5.329 15.768 1.00 97.31 95 THR A O 1
ATOM 791 N N . LYS A 1 96 ? 8.481 -7.331 16.371 1.00 96.19 96 LYS A N 1
ATOM 792 C CA . LYS A 1 96 ? 9.695 -8.047 15.988 1.00 96.19 96 LYS A CA 1
ATOM 793 C C . LYS A 1 96 ? 9.751 -8.143 14.464 1.00 96.19 96 LYS A C 1
ATOM 795 O O . LYS A 1 96 ? 8.931 -8.824 13.862 1.00 96.19 96 LYS A O 1
ATOM 800 N N . VAL A 1 97 ? 10.747 -7.504 13.857 1.00 96.00 97 VAL A N 1
ATOM 801 C CA . VAL A 1 97 ? 10.948 -7.554 12.403 1.00 96.00 97 VAL A CA 1
ATOM 802 C C . VAL A 1 97 ? 11.338 -8.970 11.975 1.00 96.00 97 VAL A C 1
ATOM 804 O O . VAL A 1 97 ? 12.363 -9.502 12.420 1.00 96.00 97 VAL A O 1
ATOM 807 N N . GLY A 1 98 ? 10.510 -9.572 11.122 1.00 95.44 98 GLY A N 1
ATOM 808 C CA . GLY A 1 98 ? 10.764 -10.857 10.485 1.00 95.44 98 GLY A CA 1
ATOM 809 C C . GLY A 1 98 ? 11.972 -10.815 9.551 1.00 95.44 98 GLY A C 1
ATOM 810 O O . GLY A 1 98 ? 12.508 -9.757 9.218 1.00 95.44 98 GLY A O 1
ATOM 811 N N . ASN A 1 99 ? 12.434 -11.986 9.123 1.00 93.06 99 ASN A N 1
ATOM 812 C CA . ASN A 1 99 ? 13.467 -12.072 8.093 1.00 93.06 99 ASN A CA 1
ATOM 813 C C . ASN A 1 99 ? 12.797 -12.223 6.726 1.00 93.06 99 ASN A C 1
ATOM 815 O O . ASN A 1 99 ? 11.849 -12.995 6.600 1.00 93.06 99 ASN A O 1
ATOM 819 N N . CYS A 1 100 ? 13.309 -11.529 5.709 1.00 88.31 100 CYS A N 1
ATOM 820 C CA . CYS A 1 100 ? 12.877 -11.763 4.335 1.00 88.31 100 CYS A CA 1
ATOM 821 C C . CYS A 1 100 ? 13.218 -13.196 3.916 1.00 88.31 100 CYS A C 1
ATOM 823 O O . CYS A 1 100 ? 14.287 -13.706 4.256 1.00 88.31 100 CYS A O 1
ATOM 825 N N . LEU A 1 101 ? 12.302 -13.834 3.190 1.00 87.62 101 LEU A N 1
ATOM 826 C CA . LEU A 1 101 ? 12.474 -15.205 2.724 1.00 87.62 101 LEU A CA 1
ATOM 827 C C . LEU A 1 101 ? 13.198 -15.245 1.372 1.00 87.62 101 LEU A C 1
ATOM 829 O O . LEU A 1 101 ? 12.919 -14.451 0.468 1.00 87.62 101 LEU A O 1
ATOM 833 N N . ASP A 1 102 ? 14.078 -16.234 1.216 1.00 89.12 102 ASP A N 1
ATOM 834 C CA . ASP A 1 102 ? 14.820 -16.481 -0.029 1.00 89.12 102 ASP A CA 1
ATOM 835 C C . ASP A 1 102 ? 14.061 -17.387 -1.008 1.00 89.12 102 ASP A C 1
ATOM 837 O O . ASP A 1 102 ? 14.370 -17.417 -2.200 1.00 89.12 102 ASP A O 1
ATOM 841 N N . GLN A 1 103 ? 13.043 -18.107 -0.528 1.00 93.94 103 GLN A N 1
ATOM 842 C CA . GLN A 1 103 ? 12.223 -19.007 -1.338 1.00 93.94 103 GLN A CA 1
ATOM 843 C C . GLN A 1 103 ? 10.784 -18.493 -1.432 1.00 93.94 103 GLN A C 1
ATOM 845 O O . GLN A 1 103 ? 10.215 -18.099 -0.410 1.00 93.94 103 GLN A O 1
ATOM 850 N N . PRO A 1 104 ? 10.179 -18.492 -2.633 1.00 96.62 104 PRO A N 1
ATOM 851 C CA . PRO A 1 104 ? 8.798 -18.080 -2.781 1.00 96.62 104 PRO A CA 1
ATOM 852 C C . PRO A 1 104 ? 7.844 -19.161 -2.258 1.00 96.62 104 PRO A C 1
ATOM 854 O O . PRO A 1 104 ? 8.037 -20.347 -2.520 1.00 96.62 104 PRO A O 1
ATOM 857 N N . PHE A 1 105 ? 6.781 -18.755 -1.564 1.00 96.00 105 PHE A N 1
ATOM 858 C CA . PHE A 1 105 ? 5.711 -19.664 -1.134 1.00 96.00 105 PHE A CA 1
ATOM 859 C C . PHE A 1 105 ? 4.646 -19.877 -2.220 1.00 96.00 105 PHE A C 1
ATOM 861 O O . PHE A 1 105 ? 3.806 -20.767 -2.101 1.00 96.00 105 PHE A O 1
ATOM 868 N N . ASN A 1 106 ? 4.652 -19.044 -3.264 1.00 95.31 106 ASN A N 1
ATOM 869 C CA . ASN A 1 106 ? 3.776 -19.172 -4.421 1.00 95.31 106 ASN A CA 1
ATOM 870 C C . ASN A 1 106 ? 4.465 -18.620 -5.678 1.00 95.31 106 ASN A C 1
ATOM 872 O O . ASN A 1 106 ? 5.183 -17.621 -5.606 1.00 95.31 106 ASN A O 1
ATOM 876 N N . ASP A 1 107 ? 4.216 -19.236 -6.830 1.00 96.50 107 ASP A N 1
ATOM 877 C CA . ASP A 1 107 ? 4.768 -18.835 -8.127 1.00 96.50 107 ASP A CA 1
ATOM 878 C C . ASP A 1 107 ? 3.632 -18.819 -9.159 1.00 96.50 107 ASP A C 1
ATOM 880 O O . ASP A 1 107 ? 2.884 -19.783 -9.302 1.00 96.50 107 ASP A O 1
ATOM 884 N N . THR A 1 108 ? 3.471 -17.692 -9.842 1.00 94.25 108 THR A N 1
ATOM 885 C CA . THR A 1 108 ? 2.471 -17.470 -10.893 1.00 94.25 108 THR A CA 1
ATOM 886 C C . THR A 1 108 ? 3.179 -17.023 -12.161 1.00 94.25 108 THR A C 1
ATOM 888 O O . THR A 1 108 ? 4.307 -16.541 -12.091 1.00 94.25 108 THR A O 1
ATOM 891 N N . ASP A 1 109 ? 2.527 -17.085 -13.319 1.00 94.00 109 ASP A N 1
ATOM 892 C CA . ASP A 1 109 ? 3.135 -16.642 -14.585 1.00 94.00 109 ASP A CA 1
ATOM 893 C C . ASP A 1 109 ? 3.669 -15.203 -14.527 1.00 94.00 109 ASP A C 1
ATOM 895 O O . ASP A 1 109 ? 4.709 -14.912 -15.107 1.00 94.00 109 ASP A O 1
ATOM 899 N N . TYR A 1 110 ? 3.014 -14.333 -13.753 1.00 91.50 110 TYR A N 1
ATOM 900 C CA . TYR A 1 110 ? 3.398 -12.932 -13.592 1.00 91.50 110 TYR A CA 1
ATOM 901 C C . TYR A 1 110 ? 4.465 -12.707 -12.504 1.00 91.50 110 TYR A C 1
ATOM 903 O O . TYR A 1 110 ? 5.469 -12.026 -12.730 1.00 91.50 110 TYR A O 1
ATOM 911 N N . CYS A 1 111 ? 4.261 -13.252 -11.302 1.00 95.81 111 CYS A N 1
ATOM 912 C CA . CYS A 1 111 ? 5.130 -12.978 -10.157 1.00 95.81 111 CYS A CA 1
ATOM 913 C C . CYS A 1 111 ? 5.308 -14.166 -9.209 1.00 95.81 111 CYS A C 1
ATOM 915 O O . CYS A 1 111 ? 4.503 -15.098 -9.166 1.00 95.81 111 CYS A O 1
ATOM 917 N N . ARG A 1 112 ? 6.364 -14.082 -8.399 1.00 98.12 112 ARG A N 1
ATOM 918 C CA . ARG A 1 112 ? 6.618 -14.962 -7.252 1.00 98.12 112 ARG A CA 1
ATOM 919 C C . ARG A 1 112 ? 6.301 -14.232 -5.954 1.00 98.12 112 ARG A C 1
ATOM 921 O O . ARG A 1 112 ? 6.627 -13.056 -5.840 1.00 98.12 112 ARG A O 1
ATOM 928 N N . PHE A 1 113 ? 5.721 -14.916 -4.976 1.00 97.94 113 PHE A N 1
ATOM 929 C CA . PHE A 1 113 ? 5.386 -14.357 -3.665 1.00 97.94 113 PHE A CA 1
ATOM 930 C C . PHE A 1 113 ? 6.348 -14.884 -2.609 1.00 97.94 113 PHE A C 1
ATOM 932 O O . PHE A 1 113 ? 6.521 -16.094 -2.496 1.00 97.94 113 PHE A O 1
ATOM 939 N N . TYR A 1 114 ? 6.933 -13.990 -1.818 1.00 98.25 114 TYR A N 1
ATOM 940 C CA . TYR A 1 114 ? 7.944 -14.334 -0.815 1.00 98.25 114 TYR A CA 1
ATOM 941 C C . TYR A 1 114 ? 7.470 -14.126 0.613 1.00 98.25 114 TYR A C 1
ATOM 943 O O . TYR A 1 114 ? 7.832 -14.901 1.483 1.00 98.25 114 TYR A O 1
ATOM 951 N N . ALA A 1 115 ? 6.641 -13.119 0.859 1.00 98.19 115 ALA A N 1
ATOM 952 C CA . ALA A 1 115 ? 6.069 -12.871 2.174 1.00 98.19 115 ALA A CA 1
ATOM 953 C C . ALA A 1 115 ? 4.716 -12.173 2.033 1.00 98.19 115 ALA A C 1
ATOM 955 O O . ALA A 1 115 ? 4.446 -11.523 1.019 1.00 98.19 115 ALA A O 1
ATOM 956 N N . ARG A 1 116 ? 3.866 -12.307 3.051 1.00 98.19 116 ARG A N 1
ATOM 957 C CA . ARG A 1 116 ? 2.561 -11.649 3.114 1.00 98.19 116 ARG A CA 1
ATOM 958 C C . ARG A 1 116 ? 2.244 -11.267 4.553 1.00 98.19 1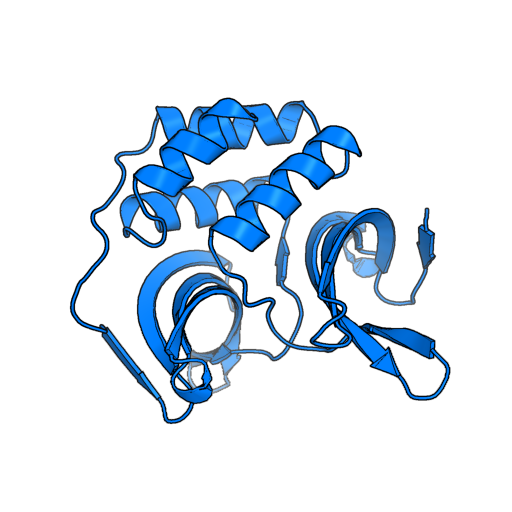16 ARG A C 1
ATOM 960 O O . ARG A 1 116 ? 2.329 -12.105 5.442 1.00 98.19 116 ARG A O 1
ATOM 967 N N . GLY A 1 117 ? 1.832 -10.023 4.743 1.00 98.25 117 GLY A N 1
ATOM 968 C CA . GLY A 1 117 ? 1.051 -9.584 5.889 1.00 98.25 117 GLY A CA 1
ATOM 969 C C . GLY A 1 117 ? -0.399 -9.392 5.478 1.00 98.25 117 GLY A C 1
ATOM 970 O O . GLY A 1 117 ? -0.679 -9.060 4.321 1.00 98.25 117 GLY A O 1
ATOM 971 N N . SER A 1 118 ? -1.329 -9.605 6.396 1.00 97.94 118 SER A N 1
ATOM 972 C CA . SER A 1 118 ? -2.751 -9.578 6.100 1.00 97.94 118 SER A CA 1
ATOM 973 C C . SER A 1 118 ? -3.603 -9.055 7.248 1.00 97.94 118 SER A C 1
ATOM 975 O O . SER A 1 118 ? -3.289 -9.199 8.425 1.00 97.94 118 SER A O 1
ATOM 977 N N . PHE A 1 119 ? -4.732 -8.465 6.874 1.00 97.44 119 PHE A N 1
ATOM 978 C CA . PHE A 1 119 ? -5.848 -8.182 7.759 1.00 97.44 119 PHE A CA 1
ATOM 979 C C . PHE A 1 119 ? -7.099 -8.836 7.174 1.00 97.44 119 PHE A C 1
ATOM 981 O O . PHE A 1 119 ? -7.444 -8.602 6.013 1.00 97.44 119 PHE A O 1
ATOM 988 N N . LEU A 1 120 ? -7.769 -9.666 7.971 1.00 95.88 120 LEU A N 1
ATOM 989 C CA . LEU A 1 120 ? -8.972 -10.389 7.575 1.00 95.88 120 LEU A CA 1
ATOM 990 C C . LEU A 1 120 ? -10.204 -9.781 8.248 1.00 95.88 120 LEU A C 1
ATOM 992 O O . LEU A 1 120 ? -10.243 -9.652 9.469 1.00 95.88 120 LEU A O 1
ATOM 996 N N . SER A 1 121 ? -11.246 -9.505 7.465 1.00 90.38 121 SER A N 1
ATOM 997 C CA . SER A 1 121 ? -12.548 -9.083 7.979 1.00 90.38 121 SER A CA 1
ATOM 998 C C . SER A 1 121 ? -13.673 -9.740 7.179 1.00 90.38 121 SER A C 1
ATOM 1000 O O . SER A 1 121 ? -13.929 -9.419 6.018 1.00 90.38 121 SER A O 1
ATOM 1002 N N . GLY A 1 122 ? -14.324 -10.731 7.795 1.00 90.50 122 GLY A N 1
ATOM 1003 C CA . GLY A 1 122 ? -15.416 -11.498 7.190 1.00 90.50 122 GLY A CA 1
ATOM 1004 C C . GLY A 1 122 ? -15.024 -12.185 5.874 1.00 90.50 122 GLY A C 1
ATOM 1005 O O . GLY A 1 122 ? -14.339 -13.214 5.865 1.00 90.50 122 GLY A O 1
ATOM 1006 N N . ASP A 1 123 ? -15.496 -11.615 4.765 1.00 93.62 123 ASP A N 1
ATOM 1007 C CA . ASP A 1 123 ? -15.314 -12.145 3.409 1.00 93.62 123 ASP A CA 1
ATOM 1008 C C . ASP A 1 123 ? -14.206 -11.456 2.611 1.00 93.62 123 ASP A C 1
ATOM 1010 O O . ASP A 1 123 ? -13.966 -11.832 1.460 1.00 93.62 123 ASP A O 1
ATOM 1014 N N . PHE A 1 124 ? -13.521 -10.468 3.186 1.00 94.50 124 PHE A N 1
ATOM 1015 C CA . PHE A 1 124 ? -12.421 -9.778 2.524 1.00 94.50 124 PHE A CA 1
ATOM 1016 C C . PHE A 1 124 ? -11.127 -9.837 3.331 1.00 94.50 124 PHE A C 1
ATOM 1018 O O . PHE A 1 124 ? -11.131 -9.918 4.558 1.00 94.50 124 PHE A O 1
ATOM 1025 N N . MET A 1 125 ? -10.013 -9.810 2.606 1.00 97.56 125 MET A N 1
ATOM 1026 C CA . MET A 1 125 ? -8.661 -9.826 3.147 1.00 97.56 125 MET A CA 1
ATOM 1027 C C . MET A 1 125 ? -7.834 -8.747 2.447 1.00 97.56 125 MET A C 1
ATOM 1029 O O . MET A 1 125 ? -7.695 -8.758 1.224 1.00 97.56 125 MET A O 1
ATOM 1033 N N . CYS A 1 126 ? -7.283 -7.828 3.227 1.00 98.19 126 CYS A N 1
ATOM 1034 C CA . CYS A 1 126 ? -6.337 -6.816 2.770 1.00 98.19 126 CYS A CA 1
ATOM 1035 C C . CYS A 1 126 ? -4.919 -7.331 3.011 1.00 98.19 126 CYS A C 1
ATOM 1037 O O . CYS A 1 126 ? -4.681 -7.982 4.030 1.00 98.19 126 CYS A O 1
ATOM 1039 N N . THR A 1 127 ? -3.986 -7.077 2.096 1.00 98.56 127 THR A N 1
ATOM 1040 C CA . THR A 1 127 ? -2.629 -7.630 2.197 1.00 98.56 127 THR A CA 1
ATOM 1041 C C . THR A 1 127 ? -1.538 -6.645 1.806 1.00 98.56 127 THR A C 1
ATOM 1043 O O . THR A 1 127 ? -1.693 -5.881 0.853 1.00 98.56 127 THR A O 1
ATOM 1046 N N . LEU A 1 128 ? -0.387 -6.788 2.459 1.00 98.75 128 LEU A N 1
ATOM 1047 C CA . LEU A 1 128 ? 0.908 -6.301 1.988 1.00 98.75 128 LEU A CA 1
ATOM 1048 C C . LEU A 1 128 ? 1.740 -7.514 1.594 1.00 98.75 128 LEU A C 1
ATOM 1050 O O . LEU A 1 128 ? 1.928 -8.421 2.403 1.00 98.75 128 LEU A O 1
ATOM 1054 N N . GLU A 1 129 ? 2.214 -7.560 0.358 1.00 98.56 129 GLU A N 1
ATOM 1055 C CA . GLU A 1 129 ? 2.873 -8.750 -0.183 1.00 98.56 129 GLU A CA 1
ATOM 1056 C C . GLU A 1 129 ? 4.232 -8.381 -0.751 1.00 98.56 129 GLU A C 1
ATOM 1058 O O . GLU A 1 129 ? 4.320 -7.487 -1.586 1.00 98.56 129 GLU A O 1
ATOM 1063 N N . GLN A 1 130 ? 5.279 -9.100 -0.352 1.00 98.44 130 GLN A N 1
ATOM 1064 C CA . GLN A 1 130 ? 6.562 -9.010 -1.034 1.00 98.44 130 GLN A CA 1
ATOM 1065 C C . GLN A 1 130 ? 6.523 -9.946 -2.235 1.00 98.44 130 GLN A C 1
ATOM 1067 O O . GLN A 1 130 ? 6.469 -11.174 -2.086 1.00 98.44 130 GLN A O 1
ATOM 1072 N N . ILE A 1 131 ? 6.551 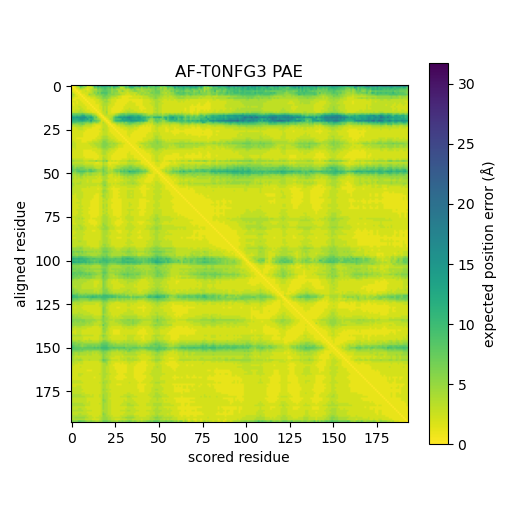-9.364 -3.425 1.00 98.12 131 ILE A N 1
ATOM 1073 C CA . ILE A 1 131 ? 6.499 -10.086 -4.688 1.00 98.12 131 ILE A CA 1
ATOM 1074 C C . ILE A 1 131 ? 7.743 -9.806 -5.518 1.00 98.12 131 ILE A C 1
ATOM 1076 O O . ILE A 1 131 ? 8.401 -8.787 -5.356 1.00 98.12 131 ILE A O 1
ATOM 1080 N N . PHE A 1 132 ? 8.064 -10.717 -6.424 1.00 97.94 132 PHE A N 1
ATOM 1081 C CA . PHE A 1 132 ? 9.075 -10.528 -7.452 1.00 97.94 132 PHE A CA 1
ATOM 1082 C C . PHE A 1 132 ? 8.400 -10.552 -8.817 1.00 97.94 132 PHE A C 1
ATOM 1084 O O . PHE A 1 132 ? 7.797 -11.565 -9.188 1.00 97.94 132 PHE A O 1
ATOM 1091 N N . ILE A 1 133 ? 8.481 -9.439 -9.540 1.00 96.44 133 ILE A N 1
ATOM 1092 C CA . ILE A 1 133 ? 7.891 -9.282 -10.868 1.00 96.44 133 ILE A CA 1
ATOM 1093 C C . ILE A 1 133 ? 8.863 -9.848 -11.897 1.00 96.44 133 ILE A C 1
ATOM 1095 O O . ILE A 1 133 ? 9.944 -9.294 -12.083 1.00 96.44 133 ILE A O 1
ATOM 1099 N N . LYS A 1 134 ? 8.481 -10.937 -12.574 1.00 96.44 134 LYS A N 1
ATOM 1100 C CA . LYS A 1 134 ? 9.386 -11.666 -13.479 1.00 96.44 134 LYS A CA 1
ATOM 1101 C C . LYS A 1 134 ? 9.831 -10.820 -14.669 1.00 96.44 134 LYS A C 1
ATOM 1103 O O . LYS A 1 134 ? 11.003 -10.832 -15.013 1.00 96.44 134 LYS A O 1
ATOM 1108 N N . GLU A 1 135 ? 8.908 -10.069 -15.264 1.00 94.56 135 GLU A N 1
ATOM 1109 C CA . GLU A 1 135 ? 9.194 -9.220 -16.429 1.00 94.56 135 GLU A CA 1
ATOM 1110 C C . GLU A 1 135 ? 10.111 -8.034 -16.102 1.00 94.56 135 GLU A C 1
ATOM 1112 O O . GLU A 1 135 ? 10.830 -7.559 -16.975 1.00 94.56 135 GLU A O 1
ATOM 1117 N N . LEU A 1 136 ? 10.083 -7.552 -14.855 1.00 93.00 136 LEU A N 1
ATOM 1118 C CA . LEU A 1 136 ? 10.872 -6.400 -14.407 1.00 93.00 136 LEU A CA 1
ATOM 1119 C C . LEU A 1 136 ? 12.129 -6.799 -13.624 1.00 93.00 136 LEU A C 1
ATOM 1121 O O . LEU A 1 136 ? 12.870 -5.913 -13.207 1.00 93.00 136 LEU A O 1
ATOM 1125 N N . ASP A 1 137 ? 12.329 -8.098 -13.382 1.00 95.69 137 ASP A N 1
ATOM 1126 C CA . ASP A 1 137 ? 13.448 -8.665 -12.620 1.00 95.69 137 ASP A CA 1
ATOM 1127 C C . ASP A 1 137 ? 13.685 -7.969 -11.261 1.00 95.69 137 ASP A C 1
ATOM 1129 O O . ASP A 1 137 ? 14.814 -7.716 -10.844 1.00 95.69 137 ASP A O 1
ATOM 1133 N N . ARG A 1 138 ? 12.605 -7.600 -10.552 1.00 95.38 138 ARG A N 1
ATOM 1134 C CA . ARG A 1 138 ? 12.701 -6.824 -9.300 1.00 95.38 138 ARG A CA 1
ATOM 1135 C C . ARG A 1 138 ? 11.662 -7.203 -8.252 1.00 95.38 138 ARG A C 1
ATOM 1137 O O . ARG A 1 138 ? 10.580 -7.697 -8.576 1.00 95.38 138 ARG A O 1
ATOM 1144 N N . ARG A 1 139 ? 11.997 -6.944 -6.980 1.00 96.81 139 ARG A N 1
ATOM 1145 C CA . ARG A 1 139 ? 11.067 -7.074 -5.848 1.00 96.81 139 ARG A CA 1
ATOM 1146 C C . ARG A 1 139 ? 10.227 -5.813 -5.678 1.00 96.81 139 ARG A C 1
ATOM 1148 O O . ARG A 1 139 ? 10.739 -4.702 -5.776 1.00 96.81 139 ARG A O 1
ATOM 1155 N N . GLU A 1 140 ? 8.955 -6.015 -5.378 1.00 97.69 140 GLU A N 1
ATOM 1156 C CA . GLU A 1 140 ? 7.975 -4.968 -5.116 1.00 97.69 140 GLU A CA 1
ATOM 1157 C C . GLU A 1 140 ? 7.092 -5.365 -3.928 1.00 97.69 140 GLU A C 1
ATOM 1159 O O . GLU A 1 140 ? 6.938 -6.545 -3.600 1.00 97.69 140 GLU A O 1
ATOM 1164 N N . ILE A 1 141 ? 6.512 -4.363 -3.284 1.00 98.50 141 ILE A N 1
ATOM 1165 C CA . ILE A 1 141 ? 5.472 -4.480 -2.278 1.00 98.50 141 ILE A CA 1
ATOM 1166 C C . ILE A 1 141 ? 4.136 -4.227 -2.965 1.00 98.50 141 ILE A C 1
ATOM 1168 O O . ILE A 1 141 ? 3.905 -3.153 -3.522 1.00 98.50 141 ILE A O 1
ATOM 1172 N N . ARG A 1 142 ? 3.251 -5.218 -2.905 1.00 98.44 142 ARG A N 1
ATOM 1173 C CA . ARG A 1 142 ? 1.892 -5.147 -3.435 1.00 98.44 142 ARG A CA 1
ATOM 1174 C C . ARG A 1 142 ? 0.879 -4.860 -2.338 1.00 98.44 142 ARG A C 1
ATOM 1176 O O . ARG A 1 142 ? 0.850 -5.547 -1.317 1.00 98.44 142 ARG A O 1
ATOM 1183 N N . PHE A 1 143 ? -0.009 -3.911 -2.611 1.00 98.62 143 PHE A N 1
ATOM 1184 C CA . PHE A 1 143 ? -1.155 -3.545 -1.780 1.00 98.62 143 PHE A CA 1
ATOM 1185 C C . PHE A 1 143 ? -2.414 -4.231 -2.318 1.00 98.62 143 PHE A C 1
ATOM 1187 O O . PHE A 1 143 ? -3.096 -3.718 -3.206 1.00 98.62 143 PHE A O 1
ATOM 1194 N N . GLY A 1 144 ? -2.682 -5.437 -1.822 1.00 97.81 144 GLY A N 1
ATOM 1195 C CA . GLY A 1 144 ? -3.708 -6.335 -2.350 1.00 97.81 144 GLY A CA 1
ATOM 1196 C C . GLY A 1 144 ? -5.041 -6.259 -1.606 1.00 97.81 144 GLY A C 1
ATOM 1197 O O . GLY A 1 144 ? -5.083 -6.105 -0.387 1.00 97.81 144 GLY A O 1
ATOM 1198 N N . TYR A 1 145 ? -6.136 -6.441 -2.346 1.00 97.94 145 TYR A N 1
ATOM 1199 C CA . TYR A 1 145 ? -7.475 -6.663 -1.800 1.00 97.94 145 TYR A CA 1
ATOM 1200 C C . TYR A 1 145 ? -8.033 -7.972 -2.352 1.00 97.94 145 TYR A C 1
ATOM 1202 O O . TYR A 1 145 ? -8.160 -8.145 -3.565 1.00 97.94 145 TYR A O 1
ATOM 1210 N N . TYR A 1 146 ? -8.404 -8.887 -1.467 1.00 97.62 146 TYR A N 1
ATOM 1211 C CA . TYR A 1 146 ? -8.945 -10.194 -1.806 1.00 97.62 146 TYR A CA 1
ATOM 1212 C C . TYR A 1 146 ? -10.367 -10.335 -1.275 1.00 97.62 146 TYR A C 1
ATOM 1214 O O . TYR A 1 146 ? -10.685 -9.854 -0.189 1.00 97.62 146 TYR A O 1
ATOM 1222 N N . LYS A 1 147 ? -11.217 -11.052 -2.011 1.00 97.06 147 LYS A N 1
ATOM 1223 C CA . LYS A 1 147 ? -12.585 -11.384 -1.597 1.00 97.06 147 LYS A CA 1
ATOM 1224 C C . LYS A 1 147 ? -12.838 -12.879 -1.750 1.00 97.06 147 LYS A C 1
ATOM 1226 O O . LYS A 1 147 ? -12.379 -13.478 -2.724 1.00 97.06 147 LYS A O 1
ATOM 1231 N N . LYS A 1 148 ? -13.573 -13.486 -0.816 1.00 96.06 148 LYS A N 1
ATOM 1232 C CA . LYS A 1 148 ? -14.026 -14.874 -0.956 1.00 96.06 148 LYS A CA 1
ATOM 1233 C C . LYS A 1 148 ? -14.940 -15.014 -2.171 1.00 96.06 148 LYS A C 1
ATOM 1235 O O . LYS A 1 148 ? -15.890 -14.251 -2.353 1.00 96.06 148 LYS A O 1
ATOM 1240 N N . ASN A 1 149 ? -14.655 -16.008 -3.002 1.00 94.56 149 ASN A N 1
ATOM 1241 C CA . ASN A 1 149 ? -15.551 -16.438 -4.064 1.00 94.56 149 ASN A CA 1
ATOM 1242 C C . ASN A 1 149 ? -16.652 -17.362 -3.508 1.00 94.56 149 ASN A C 1
ATOM 1244 O O . ASN A 1 149 ? -16.672 -17.695 -2.324 1.00 94.56 149 ASN A O 1
ATOM 1248 N N . LYS A 1 150 ? -17.565 -17.815 -4.378 1.00 93.31 150 LYS A N 1
ATOM 1249 C CA . LYS A 1 150 ? -18.677 -18.711 -3.998 1.00 93.31 150 LYS A CA 1
ATOM 1250 C C . LYS A 1 150 ? -18.222 -20.038 -3.370 1.00 93.31 150 LYS A C 1
ATOM 1252 O O . LYS A 1 150 ? -19.004 -20.661 -2.665 1.00 93.31 150 LYS A O 1
ATOM 1257 N N . ASN A 1 151 ? -16.973 -20.443 -3.606 1.00 93.69 151 ASN A N 1
ATOM 1258 C CA . ASN A 1 151 ? -16.377 -21.666 -3.066 1.00 93.69 151 ASN A CA 1
ATOM 1259 C C . ASN A 1 151 ? -15.600 -21.410 -1.759 1.00 93.69 151 ASN A C 1
ATOM 1261 O O . ASN A 1 151 ? -14.935 -22.312 -1.263 1.00 93.69 151 ASN A O 1
ATOM 1265 N N . GLY A 1 152 ? -15.637 -20.185 -1.221 1.00 91.88 152 GLY A N 1
ATOM 1266 C CA . GLY A 1 152 ? -14.949 -19.798 0.013 1.00 91.88 152 GLY A CA 1
ATOM 1267 C C . GLY A 1 152 ? -13.468 -19.439 -0.150 1.00 91.88 152 GLY A C 1
ATOM 1268 O O . GLY A 1 152 ? -12.836 -19.059 0.833 1.00 91.88 152 GLY A O 1
ATOM 1269 N N . ASN A 1 153 ? -12.915 -19.499 -1.365 1.00 94.38 153 ASN A N 1
ATOM 1270 C CA . ASN A 1 153 ? -11.507 -19.191 -1.625 1.00 94.38 153 ASN A CA 1
ATOM 1271 C C . ASN A 1 153 ? -11.303 -17.691 -1.852 1.00 94.38 153 ASN A C 1
ATOM 1273 O O . ASN A 1 153 ? -12.063 -17.069 -2.595 1.00 94.38 153 ASN A O 1
ATOM 1277 N N . PHE A 1 154 ? -10.249 -17.119 -1.269 1.00 95.25 154 PHE A N 1
ATOM 1278 C CA . PHE A 1 154 ? -9.864 -15.732 -1.523 1.00 95.25 154 PHE A CA 1
ATOM 1279 C C . PHE A 1 154 ? -9.321 -15.555 -2.940 1.00 95.25 154 PHE A C 1
ATOM 1281 O O . PHE A 1 154 ? -8.379 -16.231 -3.346 1.00 95.25 154 PHE A O 1
ATOM 1288 N N . GLN A 1 155 ? -9.892 -14.604 -3.672 1.00 94.88 155 GLN A N 1
ATOM 1289 C CA . GLN A 1 155 ? -9.442 -14.203 -4.996 1.00 94.88 155 GLN A CA 1
ATOM 1290 C C . GLN A 1 155 ? -9.073 -12.722 -4.992 1.00 94.88 155 GLN A C 1
ATOM 1292 O O . GLN A 1 155 ? -9.800 -11.905 -4.423 1.00 94.88 155 GLN A O 1
ATOM 1297 N N . LEU A 1 156 ? -7.946 -12.388 -5.627 1.00 94.94 156 LEU A N 1
ATOM 1298 C CA . LEU A 1 156 ? -7.510 -11.005 -5.795 1.00 94.94 156 LEU A CA 1
ATOM 1299 C C . LEU A 1 156 ? -8.559 -10.239 -6.607 1.00 94.94 156 LEU A C 1
ATOM 1301 O O . LEU A 1 156 ? -8.943 -10.665 -7.697 1.00 94.94 156 LEU A O 1
ATOM 1305 N N . VAL A 1 157 ? -8.993 -9.095 -6.092 1.00 96.12 157 VAL A N 1
ATOM 1306 C CA . VAL A 1 157 ? -9.821 -8.142 -6.826 1.00 96.12 157 VAL A CA 1
ATOM 1307 C C . VAL A 1 157 ? -8.894 -7.084 -7.400 1.00 96.12 157 VAL A C 1
ATOM 1309 O O . VAL A 1 157 ? -8.124 -6.454 -6.676 1.00 96.12 157 VAL A O 1
ATOM 1312 N N . THR A 1 158 ? -8.970 -6.865 -8.708 1.00 94.88 158 THR A N 1
ATOM 1313 C CA . THR A 1 158 ? -8.183 -5.837 -9.386 1.00 94.88 158 THR A CA 1
ATOM 1314 C C . THR A 1 158 ? -8.741 -4.466 -9.023 1.00 94.88 158 THR A C 1
ATOM 1316 O O . THR A 1 158 ? -9.649 -3.975 -9.684 1.00 94.88 158 THR A O 1
ATOM 1319 N N . ARG A 1 159 ? -8.251 -3.883 -7.927 1.00 95.38 159 ARG A N 1
ATOM 1320 C CA . ARG A 1 159 ? -8.579 -2.530 -7.465 1.00 95.38 159 ARG A CA 1
ATOM 1321 C C . ARG A 1 159 ? -7.466 -1.960 -6.581 1.00 95.38 159 ARG A C 1
ATOM 1323 O O . ARG A 1 159 ? -6.697 -2.747 -6.029 1.00 95.38 159 ARG A O 1
ATOM 1330 N N . PRO A 1 160 ? -7.414 -0.628 -6.415 1.00 97.44 160 PRO A N 1
ATOM 1331 C CA . PRO A 1 160 ? -6.670 -0.005 -5.329 1.00 97.44 160 PRO A CA 1
ATOM 1332 C C . PRO A 1 160 ? -7.117 -0.547 -3.969 1.00 97.44 160 PRO A C 1
ATOM 1334 O O . PRO A 1 160 ? -8.294 -0.900 -3.786 1.00 97.44 160 PRO A O 1
ATOM 1337 N N . LEU A 1 161 ? -6.172 -0.594 -3.034 1.00 98.06 161 LEU A N 1
ATOM 1338 C CA . LEU A 1 161 ? -6.450 -0.948 -1.651 1.00 98.06 161 LEU A CA 1
ATOM 1339 C C . LEU A 1 161 ? -6.890 0.304 -0.895 1.00 98.06 161 LEU A C 1
ATOM 1341 O O . LEU A 1 161 ? -6.111 1.248 -0.785 1.00 98.06 161 LEU A O 1
ATOM 1345 N N . ASP A 1 162 ? -8.108 0.259 -0.359 1.00 97.50 162 ASP A N 1
ATOM 1346 C CA . ASP A 1 162 ? -8.661 1.272 0.536 1.00 97.50 162 ASP A CA 1
ATOM 1347 C C . ASP A 1 162 ? -8.808 0.628 1.921 1.00 97.50 162 ASP A C 1
ATOM 1349 O O . ASP A 1 162 ? -9.374 -0.465 2.032 1.00 97.50 162 ASP A O 1
ATOM 1353 N N . VAL A 1 163 ? -8.242 1.255 2.951 1.00 97.75 163 VAL A N 1
ATOM 1354 C 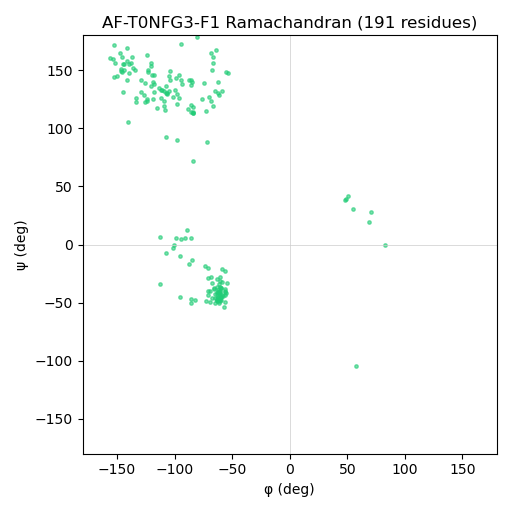CA . VAL A 1 163 ? -8.274 0.762 4.336 1.00 97.75 163 VAL A CA 1
ATOM 1355 C C . VAL A 1 163 ? -8.348 1.920 5.318 1.00 97.75 163 VAL A C 1
ATOM 1357 O O . VAL A 1 163 ? -7.792 2.991 5.087 1.00 97.75 163 VAL A O 1
ATOM 1360 N N . THR A 1 164 ? -8.993 1.714 6.459 1.00 97.81 164 THR A N 1
ATOM 1361 C CA . THR A 1 164 ? -8.859 2.642 7.589 1.00 97.81 164 THR A CA 1
ATOM 1362 C C . THR A 1 164 ? -7.436 2.609 8.155 1.00 97.81 164 THR A C 1
ATOM 1364 O O . THR A 1 164 ? -6.694 1.645 7.957 1.00 97.81 164 THR A O 1
ATOM 1367 N N . GLU A 1 165 ? -7.055 3.647 8.903 1.00 98.12 165 GLU A N 1
ATOM 1368 C CA . GLU A 1 165 ? -5.754 3.679 9.582 1.00 98.12 165 GLU A CA 1
ATOM 1369 C C . GLU A 1 165 ? -5.559 2.459 10.497 1.00 98.12 165 GLU A C 1
ATOM 1371 O O . GLU A 1 165 ? -4.492 1.856 10.492 1.00 98.12 165 GLU A O 1
ATOM 1376 N N . ASP A 1 166 ? -6.587 2.051 11.245 1.00 97.69 166 ASP A N 1
ATOM 1377 C CA . ASP A 1 166 ? -6.476 0.934 12.189 1.00 97.69 166 ASP A CA 1
ATOM 1378 C C . ASP A 1 166 ? -6.355 -0.422 11.470 1.00 97.69 166 ASP A C 1
ATOM 1380 O O . ASP A 1 166 ? -5.527 -1.250 11.852 1.00 97.69 166 ASP A O 1
ATOM 1384 N N . GLU A 1 167 ? -7.105 -0.634 10.383 1.00 98.06 167 GLU A N 1
ATOM 1385 C CA . GLU A 1 167 ? -6.960 -1.819 9.521 1.00 98.06 167 GLU A CA 1
ATOM 1386 C C . GLU A 1 167 ? -5.557 -1.878 8.896 1.00 98.06 167 GLU A C 1
ATOM 1388 O O . GLU A 1 167 ? -4.933 -2.944 8.861 1.00 98.06 167 GLU A O 1
ATOM 1393 N N . PHE A 1 168 ? -5.024 -0.728 8.458 1.00 98.56 168 PHE A N 1
ATOM 1394 C CA . PHE A 1 168 ? -3.654 -0.632 7.963 1.00 98.56 168 PHE A CA 1
ATOM 1395 C C . PHE A 1 168 ? -2.638 -1.008 9.043 1.00 98.56 168 PHE A C 1
ATOM 1397 O O . PHE A 1 168 ? -1.736 -1.786 8.756 1.00 98.56 168 PHE A O 1
ATOM 1404 N N . ILE A 1 169 ? -2.780 -0.510 10.277 1.00 98.62 169 ILE A N 1
ATOM 1405 C CA . ILE A 1 169 ? -1.859 -0.831 11.378 1.00 98.62 169 ILE A CA 1
ATOM 1406 C C . ILE A 1 169 ? -1.814 -2.338 11.650 1.00 98.62 169 ILE A C 1
ATOM 1408 O O . ILE A 1 169 ? -0.724 -2.892 11.795 1.00 98.62 169 ILE A O 1
ATOM 1412 N N . VAL A 1 170 ? -2.966 -3.016 11.673 1.00 98.38 170 VAL A N 1
ATOM 1413 C CA . VAL A 1 170 ? -3.014 -4.473 11.883 1.00 98.38 170 VAL A CA 1
ATOM 1414 C C . VAL A 1 170 ? -2.312 -5.213 10.742 1.00 98.38 170 VAL A C 1
ATOM 1416 O O . VAL A 1 170 ? -1.443 -6.047 10.995 1.00 98.38 170 VAL A O 1
ATOM 1419 N N . MET A 1 171 ? -2.634 -4.870 9.493 1.00 98.31 171 MET A N 1
ATOM 1420 C CA . MET A 1 171 ? -2.017 -5.470 8.306 1.00 98.31 171 MET A CA 1
ATOM 1421 C C . MET A 1 171 ? -0.503 -5.206 8.241 1.00 98.31 171 MET A C 1
ATOM 1423 O O . MET A 1 171 ? 0.273 -6.089 7.879 1.00 98.31 171 MET A O 1
ATOM 1427 N N . PHE A 1 172 ? -0.076 -3.991 8.584 1.00 98.75 172 PHE A N 1
ATOM 1428 C CA . PHE A 1 172 ? 1.318 -3.561 8.561 1.00 98.75 172 PHE A CA 1
ATOM 1429 C C . PHE A 1 172 ? 2.144 -4.255 9.642 1.00 98.75 172 PHE A C 1
ATOM 1431 O O . PHE A 1 172 ? 3.263 -4.686 9.366 1.00 98.75 172 PHE A O 1
ATOM 1438 N N . LYS A 1 173 ? 1.578 -4.439 10.840 1.00 98.69 173 LYS A N 1
ATOM 1439 C CA . LYS A 1 173 ? 2.198 -5.243 11.895 1.00 98.69 173 LYS A CA 1
ATOM 1440 C C . LYS A 1 173 ? 2.476 -6.670 11.418 1.00 98.69 173 LYS A C 1
ATOM 1442 O O . LYS A 1 173 ? 3.621 -7.109 11.478 1.00 98.69 173 LYS A O 1
ATOM 1447 N N . ASP A 1 174 ? 1.456 -7.355 10.900 1.00 98.69 174 ASP A N 1
ATOM 1448 C CA . ASP A 1 174 ? 1.589 -8.731 10.397 1.00 98.69 174 ASP A CA 1
ATOM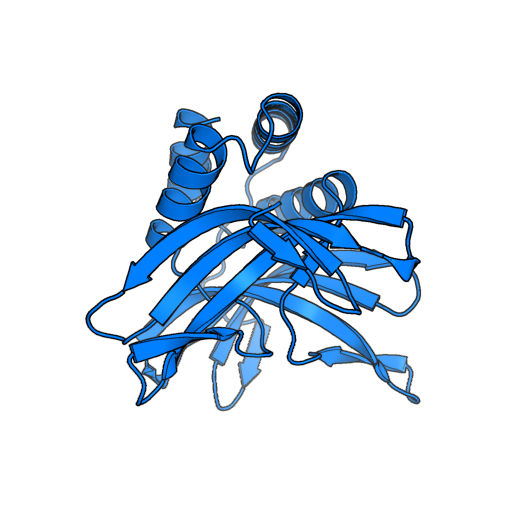 1449 C C . ASP A 1 174 ? 2.619 -8.810 9.251 1.00 98.69 174 ASP A C 1
ATOM 1451 O O . ASP A 1 174 ? 3.444 -9.717 9.192 1.00 98.69 174 ASP A O 1
ATOM 1455 N N . ALA A 1 175 ? 2.662 -7.797 8.378 1.00 98.69 175 ALA A N 1
ATOM 1456 C CA . ALA A 1 175 ? 3.649 -7.707 7.301 1.00 98.69 175 ALA A CA 1
ATOM 1457 C C . ALA A 1 175 ? 5.095 -7.584 7.811 1.00 98.69 175 ALA A C 1
ATOM 1459 O O . ALA A 1 175 ? 6.000 -8.216 7.259 1.00 98.69 175 ALA A O 1
ATOM 1460 N N . ILE A 1 176 ? 5.322 -6.796 8.868 1.00 98.62 176 ILE A N 1
ATOM 1461 C CA . ILE A 1 176 ? 6.633 -6.678 9.517 1.00 98.62 176 ILE A CA 1
ATOM 1462 C C . ILE A 1 176 ? 7.054 -8.023 10.117 1.00 98.62 176 ILE A C 1
ATOM 1464 O O . ILE A 1 176 ? 8.185 -8.457 9.892 1.00 98.62 176 ILE A O 1
ATOM 1468 N N . GLU A 1 177 ? 6.166 -8.688 10.861 1.00 98.38 177 GLU A N 1
ATOM 1469 C CA . GLU A 1 177 ? 6.452 -9.975 11.517 1.00 98.38 177 GLU A CA 1
ATOM 1470 C C . GLU A 1 177 ? 6.759 -11.075 10.492 1.00 98.38 177 GLU A C 1
ATOM 1472 O O . GLU A 1 177 ? 7.680 -11.869 10.694 1.00 98.38 177 GLU A O 1
ATOM 1477 N N . ASN A 1 178 ? 6.065 -11.058 9.351 1.00 98.12 178 ASN A N 1
ATOM 1478 C CA . ASN A 1 178 ? 6.230 -12.028 8.268 1.00 98.12 178 ASN A CA 1
ATOM 1479 C C . ASN A 1 178 ? 7.358 -11.681 7.279 1.00 98.12 178 ASN A C 1
ATOM 1481 O O . ASN A 1 178 ? 7.526 -12.374 6.277 1.00 98.12 178 ASN A O 1
ATOM 1485 N N . GLY A 1 179 ? 8.145 -10.630 7.536 1.00 97.75 179 GLY A N 1
ATOM 1486 C CA . GLY A 1 179 ? 9.324 -10.303 6.726 1.00 97.75 179 GLY A CA 1
ATOM 1487 C C . GLY A 1 179 ? 9.004 -9.784 5.321 1.00 97.75 179 GLY A C 1
ATOM 1488 O O . GLY A 1 179 ? 9.816 -9.951 4.410 1.00 97.75 179 GLY A O 1
ATOM 1489 N N . VAL A 1 180 ? 7.838 -9.149 5.135 1.00 98.62 180 VAL A N 1
ATOM 1490 C CA . VAL A 1 180 ? 7.463 -8.473 3.876 1.00 98.62 180 VAL A CA 1
ATOM 1491 C C . VAL A 1 180 ? 8.452 -7.364 3.532 1.00 98.62 180 VAL A C 1
ATOM 1493 O O . VAL A 1 180 ? 8.803 -7.183 2.367 1.00 98.62 180 VAL A O 1
ATOM 1496 N N . PHE A 1 181 ? 8.923 -6.657 4.554 1.00 98.38 181 PHE A N 1
ATOM 1497 C CA . PHE A 1 181 ? 9.840 -5.539 4.412 1.00 98.38 181 PHE A CA 1
ATOM 1498 C C . PHE A 1 181 ? 11.259 -5.909 4.828 1.00 98.38 181 PHE A C 1
ATOM 1500 O O . PHE A 1 181 ? 11.469 -6.642 5.800 1.00 98.38 181 PHE A O 1
ATOM 1507 N N . SER A 1 182 ? 12.244 -5.339 4.144 1.00 97.62 182 SER A N 1
ATOM 1508 C CA . SER A 1 182 ? 13.635 -5.425 4.557 1.00 97.62 182 SER A CA 1
ATOM 1509 C C . SER A 1 182 ? 13.870 -4.658 5.862 1.00 97.62 182 SER A C 1
ATOM 1511 O O . SER A 1 182 ? 13.240 -3.640 6.165 1.00 97.62 182 SER A O 1
ATOM 1513 N N . LYS A 1 183 ? 14.849 -5.116 6.650 1.00 97.50 183 LYS A N 1
ATOM 1514 C CA . LYS A 1 183 ? 15.269 -4.409 7.875 1.00 97.50 183 LYS A CA 1
ATOM 1515 C C . LYS A 1 183 ? 15.783 -2.999 7.575 1.00 97.50 183 LYS A C 1
ATOM 1517 O O . LYS A 1 183 ? 15.624 -2.107 8.408 1.00 97.50 183 LYS A O 1
ATOM 1522 N N . ILE A 1 184 ? 16.382 -2.808 6.396 1.00 97.62 184 ILE A N 1
ATOM 1523 C CA . ILE A 1 184 ? 16.866 -1.509 5.923 1.00 97.62 184 ILE A CA 1
ATOM 1524 C C . ILE A 1 184 ? 15.676 -0.573 5.718 1.00 97.62 184 ILE A C 1
ATOM 1526 O O . ILE A 1 184 ? 15.672 0.511 6.297 1.00 97.62 184 ILE A O 1
ATOM 1530 N N . PHE A 1 185 ? 14.640 -1.014 4.998 1.00 98.31 185 PHE A N 1
ATOM 1531 C CA . PHE A 1 185 ? 13.432 -0.221 4.786 1.00 98.31 185 PHE A CA 1
ATOM 1532 C C . PHE A 1 185 ? 12.738 0.137 6.100 1.00 98.31 185 PHE A C 1
ATOM 1534 O O . PHE A 1 185 ? 12.444 1.305 6.326 1.00 98.31 185 PHE A O 1
ATOM 1541 N N . ILE A 1 186 ? 12.537 -0.823 7.011 1.00 98.31 186 ILE A N 1
ATOM 1542 C CA . ILE A 1 186 ? 11.905 -0.546 8.313 1.00 98.31 186 ILE A CA 1
ATOM 1543 C C . ILE A 1 186 ? 12.714 0.469 9.130 1.00 98.31 186 ILE A C 1
ATOM 1545 O O . ILE A 1 186 ? 12.144 1.372 9.747 1.00 98.31 186 ILE A O 1
ATOM 1549 N N . THR A 1 187 ? 14.044 0.359 9.107 1.00 97.69 187 THR A N 1
ATOM 1550 C CA . THR A 1 187 ? 14.928 1.319 9.780 1.00 97.69 187 THR A CA 1
ATOM 1551 C C . THR A 1 187 ? 14.821 2.704 9.147 1.00 97.69 187 THR A C 1
ATOM 1553 O O . THR A 1 187 ? 14.661 3.682 9.871 1.00 97.69 187 THR A O 1
ATOM 1556 N N . ALA A 1 188 ? 14.856 2.792 7.815 1.00 98.31 188 ALA A N 1
ATOM 1557 C CA . ALA A 1 188 ? 14.710 4.044 7.081 1.00 98.31 188 ALA A CA 1
ATOM 1558 C C . ALA A 1 188 ? 13.347 4.692 7.350 1.00 98.31 188 ALA A C 1
ATOM 1560 O O . ALA A 1 188 ? 13.289 5.853 7.748 1.00 98.31 188 ALA A O 1
ATOM 1561 N N . LEU A 1 189 ? 12.254 3.938 7.226 1.00 98.12 189 LEU A N 1
ATOM 1562 C CA . LEU A 1 189 ? 10.895 4.412 7.477 1.00 98.12 189 LEU A CA 1
ATOM 1563 C C . LEU A 1 189 ? 10.744 4.984 8.895 1.00 98.12 189 LEU A C 1
ATOM 1565 O O . LEU A 1 189 ? 10.134 6.033 9.073 1.00 98.12 189 LEU A O 1
ATOM 1569 N N . LYS A 1 190 ? 11.380 4.377 9.903 1.00 96.75 190 LYS A N 1
ATOM 1570 C CA . LYS A 1 190 ? 11.385 4.909 11.275 1.00 96.75 190 LYS A CA 1
ATOM 1571 C C . LYS A 1 190 ? 12.017 6.305 11.390 1.00 96.75 190 LYS A C 1
ATOM 1573 O O . LYS A 1 190 ? 11.654 7.052 12.288 1.00 96.75 190 LYS A O 1
ATOM 1578 N N . THR A 1 191 ? 12.955 6.671 10.514 1.00 97.38 191 THR A N 1
ATOM 1579 C CA . THR A 1 191 ? 13.629 7.986 10.563 1.00 97.38 191 THR A CA 1
ATOM 1580 C C . THR A 1 191 ? 12.757 9.153 10.108 1.00 97.38 191 THR A C 1
ATOM 1582 O O . THR A 1 191 ? 13.081 10.299 10.415 1.00 97.38 191 THR A O 1
ATOM 1585 N N . ILE A 1 192 ? 11.671 8.872 9.382 1.00 97.00 192 ILE A N 1
ATOM 1586 C CA . ILE A 1 192 ? 10.780 9.891 8.813 1.00 97.00 192 ILE A CA 1
ATOM 1587 C C . ILE A 1 192 ? 9.424 9.972 9.531 1.00 97.00 192 ILE A C 1
ATOM 1589 O O . ILE A 1 192 ? 8.645 10.868 9.214 1.00 97.00 192 ILE A O 1
ATOM 1593 N N . LEU A 1 193 ? 9.151 9.045 10.461 1.00 93.94 193 LEU A N 1
ATOM 1594 C CA . LEU A 1 193 ? 7.932 8.957 11.278 1.00 93.94 193 LEU A CA 1
ATOM 1595 C C . LEU A 1 193 ? 8.127 9.563 12.678 1.00 93.94 193 LEU A C 1
ATOM 1597 O O . LEU A 1 193 ? 7.189 10.238 13.145 1.00 93.94 193 LEU A O 1
#

Solvent-accessible surface area (backbone atoms only — not comparable to full-atom values): 10022 Å² total; per-residue (Å²): 110,79,49,78,53,92,61,35,36,35,48,40,71,18,69,48,75,41,77,93,70,46,29,36,40,36,43,29,25,30,36,34,57,91,74,73,41,67,29,42,33,39,33,37,25,37,54,42,98,85,76,43,75,38,84,49,71,26,50,26,69,36,36,70,66,58,48,49,52,38,52,53,42,15,48,76,66,54,38,42,40,72,72,52,33,46,53,54,40,52,44,58,75,75,45,68,73,28,68,63,58,94,61,61,84,44,79,51,98,63,38,32,34,40,24,57,7,51,32,79,56,97,59,37,36,41,33,39,29,20,31,33,37,62,93,74,75,41,65,27,44,31,35,38,34,26,36,47,46,99,86,67,48,75,40,80,47,69,25,50,27,73,37,38,71,67,56,44,50,51,16,50,46,38,12,37,47,43,7,35,49,53,73,65,55,54,55,54,54,55,76,79,80